Protein AF-A0A928L4T7-F1 (afdb_monomer_lite)

Secondary structure (DSSP, 8-state):
--SGGGTS---------SSS--HHHHTTSHHHHHHHHHHHHT---SS--S-HHHHHHHHHHHHHHHHHHHHHHHHHHHH---HHHHHHHHHHHHHHHHHHHTTGGGT-SPSSPHHHHHHHHHHTHHHHHHHHHHHHHHHHHHHHHT-SSHHHHHHHHHHHHHHHHTS---HHHHHHHHHHHHHHS-----HHHHHHHHHHHHHHHHTT--EEEEPP-SS--HHHHTTSSEEEESSS--TTSPBPPHHHHHHTTTTT---EEEE-TTT---SS--S-HHHHHTS-SS----HHHHHHHHHHHHHHHHHHHHHHHHHHHHHH-TTTS-SSHHHHHHHHHTT-HHHHHHHHHHHHTT-------

pLDDT: mean 83.38, std 15.59, range [27.23, 98.31]

Structure (mmCIF, N/CA/C/O backbone):
data_AF-A0A928L4T7-F1
#
_entry.id   AF-A0A928L4T7-F1
#
loop_
_atom_site.group_PDB
_atom_site.id
_atom_site.type_symbol
_atom_site.label_atom_id
_atom_site.label_alt_id
_atom_site.label_comp_id
_atom_site.label_asym_id
_atom_site.label_entity_id
_atom_site.label_seq_id
_atom_site.pdbx_PDB_ins_code
_atom_site.Cartn_x
_atom_site.Cartn_y
_atom_site.Cartn_z
_atom_site.occupancy
_atom_site.B_iso_or_equiv
_atom_site.auth_seq_id
_atom_site.auth_comp_id
_atom_site.auth_asym_id
_atom_site.auth_atom_id
_atom_site.pdbx_PDB_model_num
ATOM 1 N N . MET A 1 1 ? -7.169 -0.123 -18.714 1.00 32.03 1 MET A N 1
ATOM 2 C CA . MET A 1 1 ? -7.477 -0.965 -19.902 1.00 32.03 1 MET A CA 1
ATOM 3 C C . MET A 1 1 ? -7.538 -0.203 -21.247 1.00 32.03 1 MET A C 1
ATOM 5 O O . MET A 1 1 ? -7.619 -0.866 -22.272 1.00 32.03 1 MET A O 1
ATOM 9 N N . GLY A 1 2 ? -7.480 1.142 -21.308 1.00 27.23 2 GLY A N 1
ATOM 10 C CA . GLY A 1 2 ? -7.702 1.899 -22.563 1.00 27.23 2 GLY A CA 1
ATOM 11 C C . GLY A 1 2 ? -6.501 2.617 -23.206 1.00 27.23 2 GLY A C 1
ATOM 12 O O . GLY A 1 2 ? -6.630 3.058 -24.343 1.00 27.23 2 GLY A O 1
ATOM 13 N N . PHE A 1 3 ? -5.351 2.741 -22.533 1.00 32.56 3 PHE A N 1
ATOM 14 C CA . PHE A 1 3 ? -4.288 3.667 -22.966 1.00 32.56 3 PHE A CA 1
ATOM 15 C C . PHE A 1 3 ? -3.317 3.057 -24.004 1.00 32.56 3 PHE A C 1
ATOM 17 O O . PHE A 1 3 ? -3.080 3.641 -25.057 1.00 32.56 3 PHE A O 1
ATOM 24 N N . PHE A 1 4 ? -2.866 1.811 -23.809 1.00 33.31 4 PHE A N 1
ATOM 25 C CA . PHE A 1 4 ? -1.861 1.166 -24.677 1.00 33.31 4 PHE A CA 1
ATOM 26 C C . PHE A 1 4 ? -2.390 0.549 -25.980 1.00 33.31 4 PHE A C 1
ATOM 28 O O . PHE A 1 4 ? -1.610 0.209 -26.867 1.00 33.31 4 PHE A O 1
ATOM 35 N N . ARG A 1 5 ? -3.714 0.438 -26.155 1.00 32.41 5 ARG A N 1
ATOM 36 C CA . ARG A 1 5 ? -4.301 -0.112 -27.394 1.00 32.41 5 ARG A CA 1
ATOM 37 C C . ARG A 1 5 ? -4.078 0.804 -28.610 1.00 32.41 5 ARG A C 1
ATOM 39 O O . ARG A 1 5 ? -4.229 0.345 -29.737 1.00 32.41 5 ARG A O 1
ATOM 46 N N . LYS A 1 6 ? -3.718 2.076 -28.383 1.00 35.22 6 LYS A N 1
ATOM 47 C CA . LYS A 1 6 ? -3.416 3.069 -29.427 1.00 35.22 6 LYS A CA 1
ATOM 48 C C . LYS A 1 6 ? -1.954 3.084 -29.890 1.00 35.22 6 LYS A C 1
ATOM 50 O O . LYS A 1 6 ? -1.722 3.490 -31.019 1.00 35.22 6 LYS A O 1
ATOM 55 N N . LEU A 1 7 ? -0.995 2.631 -29.077 1.00 35.56 7 LEU A N 1
ATOM 56 C CA . LEU A 1 7 ? 0.440 2.721 -29.408 1.00 35.56 7 LEU A CA 1
ATOM 57 C C . LEU A 1 7 ? 0.936 1.601 -30.333 1.00 35.56 7 LEU A C 1
ATOM 59 O O . LEU A 1 7 ? 1.915 1.787 -31.043 1.00 35.56 7 LEU A O 1
ATOM 63 N N . PHE A 1 8 ? 0.240 0.462 -30.361 1.00 38.81 8 PHE A N 1
ATOM 64 C CA . PHE A 1 8 ? 0.629 -0.720 -31.147 1.00 38.81 8 PHE A CA 1
ATOM 65 C C . PHE A 1 8 ? -0.489 -1.187 -32.098 1.00 38.81 8 PHE A C 1
ATOM 67 O O . PHE A 1 8 ? -0.604 -2.362 -32.449 1.00 38.81 8 PHE A O 1
ATOM 74 N N . GLY A 1 9 ? -1.372 -0.262 -32.487 1.00 28.33 9 GLY A N 1
ATOM 75 C CA . GLY A 1 9 ? -2.511 -0.532 -33.356 1.00 28.33 9 GLY A CA 1
ATOM 76 C C . GLY A 1 9 ? -2.112 -0.689 -34.825 1.00 28.33 9 GLY A C 1
ATOM 77 O O . GLY A 1 9 ? -1.980 0.305 -35.522 1.00 28.33 9 GLY A O 1
ATOM 78 N N . LYS A 1 10 ? -2.061 -1.950 -35.274 1.00 29.14 10 LYS A N 1
ATOM 79 C CA . LYS A 1 10 ? -1.938 -2.448 -36.660 1.00 29.14 10 LYS A CA 1
ATOM 80 C C . LYS A 1 10 ? -0.580 -2.233 -37.335 1.00 29.14 10 LYS A C 1
ATOM 82 O O . LYS A 1 10 ? -0.316 -1.214 -37.958 1.00 29.14 10 LYS A O 1
ATOM 87 N N . SER A 1 11 ? 0.194 -3.317 -37.344 1.00 41.22 11 SER A N 1
ATOM 88 C CA . SER A 1 11 ? 1.076 -3.664 -38.455 1.00 41.22 11 SER A CA 1
ATOM 89 C C . SER A 1 11 ? 0.290 -3.596 -39.766 1.00 41.22 11 SER A C 1
ATOM 91 O O . SER A 1 11 ? -0.571 -4.442 -40.005 1.00 41.22 11 SER A O 1
ATOM 93 N N . ASN A 1 12 ? 0.571 -2.607 -40.599 1.00 30.39 12 ASN A N 1
ATOM 94 C CA . ASN A 1 12 ? 0.272 -2.643 -42.021 1.00 30.39 12 ASN A CA 1
ATOM 95 C C . ASN A 1 12 ? 1.438 -1.954 -42.719 1.00 30.39 12 ASN A C 1
ATOM 97 O O . ASN A 1 12 ? 1.704 -0.799 -42.426 1.00 30.39 12 ASN A O 1
ATOM 101 N N . SER A 1 13 ? 2.113 -2.726 -43.573 1.00 33.31 13 SER A N 1
ATOM 102 C CA . SER A 1 13 ? 2.922 -2.310 -44.725 1.00 33.31 13 SER A CA 1
ATOM 103 C C . SER A 1 13 ? 3.843 -1.091 -44.580 1.00 33.31 13 SER A C 1
ATOM 105 O O . SER A 1 13 ? 3.413 0.032 -44.367 1.00 33.31 13 SER A O 1
ATOM 107 N N . CYS A 1 14 ? 5.121 -1.344 -44.851 1.00 28.89 14 CYS A N 1
ATOM 108 C CA . CYS A 1 14 ? 6.153 -0.399 -45.272 1.00 28.89 14 CYS A CA 1
ATOM 109 C C . CYS A 1 14 ? 5.626 0.818 -46.077 1.00 28.89 14 CYS A C 1
ATOM 111 O O . CYS A 1 14 ? 5.606 0.778 -47.300 1.00 28.89 14 CYS A O 1
ATOM 113 N N . GLU A 1 15 ? 5.221 1.903 -45.414 1.00 32.09 15 GLU A N 1
ATOM 114 C CA . GLU A 1 15 ? 5.064 3.233 -46.031 1.00 32.09 15 GLU A CA 1
ATOM 115 C C . GLU A 1 15 ? 5.748 4.311 -45.173 1.00 32.09 15 GLU A C 1
ATOM 117 O O . GLU A 1 15 ? 5.218 4.806 -44.185 1.00 32.09 15 GLU A O 1
ATOM 122 N N . THR A 1 16 ? 7.009 4.574 -45.517 1.00 33.97 16 THR A N 1
ATOM 123 C CA . THR A 1 16 ? 7.991 5.470 -44.880 1.00 33.97 16 THR A CA 1
ATOM 124 C C . THR A 1 16 ? 7.521 6.923 -44.744 1.00 33.97 16 THR A C 1
ATOM 126 O O . THR A 1 16 ? 6.986 7.467 -45.703 1.00 33.97 16 THR A O 1
ATOM 129 N N . SER A 1 17 ? 7.837 7.611 -43.633 1.00 34.97 17 SER A N 1
ATOM 130 C CA . SER A 1 17 ? 7.842 9.087 -43.622 1.00 34.97 17 SER A CA 1
ATOM 131 C C . SER A 1 17 ? 8.836 9.704 -42.618 1.00 34.97 17 SER A C 1
ATOM 133 O O . SER A 1 17 ? 8.483 10.028 -41.482 1.00 34.97 17 SER A O 1
ATOM 135 N N . PHE A 1 18 ? 10.076 9.901 -43.067 1.00 33.19 18 PHE A N 1
ATOM 136 C CA . PHE A 1 18 ? 10.706 11.226 -43.154 1.00 33.19 18 PHE A CA 1
ATOM 137 C C . PHE A 1 18 ? 11.634 11.178 -44.380 1.00 33.19 18 PHE A C 1
ATOM 139 O O . PHE A 1 18 ? 12.558 10.371 -44.417 1.00 33.19 18 PHE A O 1
ATOM 146 N N . GLU A 1 19 ? 11.300 12.008 -45.374 1.00 43.91 19 GLU A N 1
ATOM 147 C CA . GLU A 1 19 ? 11.672 11.922 -46.799 1.00 43.91 19 GLU A CA 1
ATOM 148 C C . GLU A 1 19 ? 11.057 10.701 -47.509 1.00 43.91 19 GLU A C 1
ATOM 150 O O . GLU A 1 19 ? 11.208 9.566 -47.068 1.00 43.91 19 GLU A O 1
ATOM 155 N N . ASP A 1 20 ? 10.344 10.943 -48.615 1.00 48.88 20 ASP A N 1
ATOM 156 C CA . ASP A 1 20 ? 9.641 9.967 -49.474 1.00 48.88 20 ASP A CA 1
ATOM 157 C C . ASP A 1 20 ? 10.589 8.982 -50.204 1.00 48.88 20 ASP A C 1
ATOM 159 O O . ASP A 1 20 ? 10.332 8.544 -51.324 1.00 48.88 20 ASP A O 1
ATOM 163 N N . VAL A 1 21 ? 11.732 8.671 -49.595 1.00 52.53 21 VAL A N 1
ATOM 164 C CA . VAL A 1 21 ? 12.856 7.943 -50.173 1.00 52.53 21 VAL A CA 1
ATOM 165 C C . VAL A 1 21 ? 12.941 6.580 -49.477 1.00 52.53 21 VAL A C 1
ATOM 167 O O . VAL A 1 21 ? 13.293 6.529 -48.293 1.00 52.53 21 VAL A O 1
ATOM 170 N N . PRO A 1 22 ? 12.628 5.468 -50.173 1.00 63.03 22 PRO A N 1
ATOM 171 C CA . PRO A 1 22 ? 12.695 4.117 -49.619 1.00 63.03 22 PRO A CA 1
ATOM 172 C C . PRO A 1 22 ? 14.050 3.832 -48.962 1.00 63.03 22 PRO A C 1
ATOM 174 O O . PRO A 1 22 ? 15.082 4.294 -49.447 1.00 63.03 22 PRO A O 1
ATOM 177 N N . PHE A 1 23 ? 14.082 3.027 -47.895 1.00 67.12 23 PHE A N 1
ATOM 178 C CA . PHE A 1 23 ? 15.323 2.663 -47.187 1.00 67.12 23 PHE A CA 1
ATOM 179 C C . PHE A 1 23 ? 16.450 2.208 -48.139 1.00 67.12 23 PHE A C 1
ATOM 181 O O . PHE A 1 23 ? 17.607 2.600 -47.985 1.00 67.12 23 PHE A O 1
ATOM 188 N N . GLU A 1 24 ? 16.095 1.461 -49.188 1.00 66.94 24 GLU A N 1
ATOM 189 C CA . GLU A 1 24 ? 16.996 1.005 -50.256 1.00 66.94 24 GLU A CA 1
ATOM 190 C C . GLU A 1 24 ? 17.670 2.148 -51.034 1.00 66.94 24 GLU A C 1
ATOM 192 O O . GLU A 1 24 ? 18.808 2.020 -51.490 1.00 66.94 24 GLU A O 1
ATOM 197 N N . GLU A 1 25 ? 17.001 3.290 -51.175 1.00 66.25 25 GLU A N 1
ATOM 198 C CA . GLU A 1 25 ? 17.580 4.498 -51.753 1.00 66.25 25 GLU A CA 1
ATOM 199 C C . GLU A 1 25 ? 18.456 5.259 -50.757 1.00 66.25 25 GLU A C 1
ATOM 201 O O . GLU A 1 25 ? 19.482 5.819 -51.150 1.00 66.25 25 GLU A O 1
ATOM 206 N N . GLN A 1 26 ? 18.121 5.219 -49.467 1.00 65.62 26 GLN A N 1
ATOM 207 C CA . GLN A 1 26 ? 18.889 5.892 -48.417 1.00 65.62 26 GLN A CA 1
ATOM 208 C C . GLN A 1 26 ? 20.259 5.238 -48.162 1.00 65.62 26 GLN A C 1
ATOM 210 O O . GLN A 1 26 ? 21.230 5.931 -47.837 1.00 65.62 26 GLN A O 1
ATOM 215 N N . ILE A 1 27 ? 20.377 3.922 -48.369 1.00 73.06 27 ILE A N 1
ATOM 216 C CA . ILE A 1 27 ? 21.639 3.169 -48.237 1.00 73.06 27 ILE A CA 1
ATOM 217 C C . ILE A 1 27 ? 22.555 3.260 -49.469 1.00 73.06 27 ILE A C 1
ATOM 219 O O . ILE A 1 27 ? 23.653 2.703 -49.452 1.00 73.06 27 ILE A O 1
ATOM 223 N N . LYS A 1 28 ? 22.161 3.981 -50.534 1.00 72.50 28 LYS A N 1
ATOM 224 C CA . LYS A 1 28 ? 23.046 4.272 -51.684 1.00 72.50 28 LYS A CA 1
ATOM 225 C C . LYS A 1 28 ? 24.245 5.143 -51.277 1.00 72.50 28 LYS A C 1
ATOM 227 O O . LYS A 1 28 ? 25.278 5.134 -51.947 1.00 72.50 28 LYS A O 1
ATOM 232 N N . ASN A 1 29 ? 24.137 5.877 -50.167 1.00 83.75 29 ASN A N 1
ATOM 233 C CA . ASN A 1 29 ? 25.261 6.582 -49.565 1.00 83.75 29 ASN A CA 1
ATOM 234 C C . ASN A 1 29 ? 26.229 5.578 -48.905 1.00 83.75 29 ASN A C 1
ATOM 236 O O . ASN A 1 29 ? 25.878 4.892 -47.946 1.00 83.75 29 ASN A O 1
ATOM 240 N N . LYS A 1 30 ? 27.474 5.533 -49.399 1.00 83.88 30 LYS A N 1
ATOM 241 C CA . LYS A 1 30 ? 28.515 4.592 -48.951 1.00 83.88 30 LYS A CA 1
ATOM 242 C C . LYS A 1 30 ? 28.828 4.692 -47.454 1.00 83.88 30 LYS A C 1
ATOM 244 O O . LYS A 1 30 ? 29.086 3.671 -46.825 1.00 83.88 30 LYS A O 1
ATOM 249 N N . GLU A 1 31 ? 28.819 5.894 -46.889 1.00 86.75 31 GLU A N 1
ATOM 250 C CA . GLU A 1 31 ? 29.090 6.108 -45.466 1.00 86.75 31 GLU A CA 1
ATOM 251 C C . GLU A 1 31 ? 27.942 5.570 -44.604 1.00 86.75 31 GLU A C 1
ATOM 253 O O . GLU A 1 31 ? 28.182 4.791 -43.681 1.00 86.75 31 GLU A O 1
ATOM 258 N N . ARG A 1 32 ? 26.691 5.883 -44.973 1.00 87.31 32 ARG A N 1
ATOM 259 C CA . ARG A 1 32 ? 25.496 5.336 -44.307 1.00 87.31 32 ARG A CA 1
ATOM 260 C C . ARG A 1 32 ? 25.456 3.812 -44.378 1.00 87.31 32 ARG A C 1
ATOM 262 O O . ARG A 1 32 ? 25.215 3.166 -43.365 1.00 87.31 32 ARG A O 1
ATOM 269 N N . PHE A 1 33 ? 25.757 3.235 -45.542 1.00 89.56 33 PHE A N 1
ATOM 270 C CA . PHE A 1 33 ? 25.821 1.785 -45.722 1.00 89.56 33 PHE A CA 1
ATOM 271 C C . PHE A 1 33 ? 26.773 1.127 -44.718 1.00 89.56 33 PHE A C 1
ATOM 273 O O . PHE A 1 33 ? 26.409 0.165 -44.046 1.00 89.56 33 PHE A O 1
ATOM 280 N N . ILE A 1 34 ? 27.996 1.656 -44.607 1.00 90.88 34 ILE A N 1
ATOM 281 C CA . ILE A 1 34 ? 29.031 1.115 -43.719 1.00 90.88 34 ILE A CA 1
ATOM 282 C C . ILE A 1 34 ? 28.595 1.220 -42.255 1.00 90.88 34 ILE A C 1
ATOM 284 O O . ILE A 1 34 ? 28.786 0.276 -41.492 1.00 90.88 34 ILE A O 1
ATOM 288 N N . GLN A 1 35 ? 27.975 2.333 -41.862 1.00 91.25 35 GLN A N 1
ATOM 289 C CA . GLN A 1 35 ? 27.493 2.514 -40.494 1.00 91.25 35 GLN A CA 1
ATOM 290 C C . GLN A 1 35 ? 26.361 1.533 -40.154 1.00 91.25 35 GLN A C 1
ATOM 292 O O . GLN A 1 35 ? 26.443 0.835 -39.142 1.00 91.25 35 GLN A O 1
ATOM 297 N N . VAL A 1 36 ? 25.362 1.391 -41.030 1.00 90.50 36 VAL A N 1
ATOM 298 C CA . VAL A 1 36 ? 24.257 0.439 -40.832 1.00 90.50 36 VAL A CA 1
ATOM 299 C C . VAL A 1 36 ? 24.771 -1.004 -40.807 1.00 90.50 36 VAL A C 1
ATOM 301 O O . VAL A 1 36 ? 24.369 -1.766 -39.930 1.00 90.50 36 VAL A O 1
ATOM 304 N N . GLN A 1 37 ? 25.714 -1.387 -41.682 1.00 93.19 37 GLN A N 1
ATOM 305 C CA . GLN A 1 37 ? 26.307 -2.734 -41.644 1.00 93.19 37 GLN A CA 1
ATOM 306 C C . GLN A 1 37 ? 26.996 -3.004 -40.299 1.00 93.19 37 GLN A C 1
ATOM 308 O O . GLN A 1 37 ? 26.871 -4.099 -39.754 1.00 93.19 37 GLN A O 1
ATOM 313 N N . ASN A 1 38 ? 27.727 -2.019 -39.770 1.00 93.56 38 ASN A N 1
ATOM 314 C CA . ASN A 1 38 ? 28.506 -2.184 -38.551 1.00 93.56 38 ASN A CA 1
ATOM 315 C C . ASN A 1 38 ? 27.576 -2.350 -37.348 1.00 93.56 38 ASN A C 1
ATOM 317 O O . ASN A 1 38 ? 27.854 -3.170 -36.477 1.00 93.56 38 ASN A O 1
ATOM 321 N N . ILE A 1 39 ? 26.434 -1.657 -37.347 1.00 91.44 39 ILE A N 1
ATOM 322 C CA . ILE A 1 39 ? 25.385 -1.822 -36.336 1.00 91.44 39 ILE A CA 1
ATOM 323 C C . ILE A 1 39 ? 24.730 -3.207 -36.453 1.00 91.44 39 ILE A C 1
ATOM 325 O O . ILE A 1 39 ? 24.713 -3.963 -35.484 1.00 91.44 39 ILE A O 1
ATOM 329 N N . VAL A 1 40 ? 24.235 -3.562 -37.642 1.00 91.12 40 VAL A N 1
ATOM 330 C CA . VAL A 1 40 ? 23.445 -4.783 -37.900 1.00 91.12 40 VAL A CA 1
ATOM 331 C C . VAL A 1 40 ? 24.261 -6.057 -37.693 1.00 91.12 40 VAL A C 1
ATOM 333 O O . VAL A 1 40 ? 23.794 -7.002 -37.063 1.00 91.12 40 VAL A O 1
ATOM 336 N N . PHE A 1 41 ? 25.491 -6.088 -38.205 1.00 91.75 41 PHE A N 1
ATOM 337 C CA . PHE A 1 41 ? 26.363 -7.263 -38.151 1.00 91.75 41 PHE A CA 1
ATOM 338 C C . PHE A 1 41 ? 27.375 -7.214 -36.999 1.00 91.75 41 PHE A C 1
ATOM 340 O O . PHE A 1 41 ? 28.186 -8.131 -36.876 1.00 91.75 41 PHE A O 1
ATOM 347 N N . ARG A 1 42 ? 27.333 -6.171 -36.154 1.00 90.00 42 ARG A N 1
ATOM 348 C CA . ARG A 1 42 ? 28.283 -5.942 -35.049 1.00 90.00 42 ARG A CA 1
ATOM 349 C C . ARG A 1 42 ? 29.740 -5.975 -35.531 1.00 90.00 42 ARG A C 1
ATOM 351 O O . ARG A 1 42 ? 30.589 -6.662 -34.966 1.00 90.00 42 ARG A O 1
ATOM 358 N N . LEU A 1 43 ? 30.003 -5.243 -36.611 1.00 91.88 43 LEU A N 1
ATOM 359 C CA . LEU A 1 43 ? 31.311 -5.132 -37.262 1.00 91.88 43 LEU A CA 1
ATOM 360 C C . LEU A 1 43 ? 31.974 -3.786 -36.946 1.00 91.88 43 LEU A C 1
ATOM 362 O O . LEU A 1 43 ? 31.335 -2.862 -36.447 1.00 91.88 43 LEU A O 1
ATOM 366 N N . ASN A 1 44 ? 33.258 -3.665 -37.280 1.00 92.50 44 ASN A N 1
ATOM 367 C CA . ASN A 1 44 ? 34.009 -2.409 -37.215 1.00 92.50 44 ASN A CA 1
ATOM 368 C C . ASN A 1 44 ? 34.784 -2.183 -38.521 1.00 92.50 44 ASN A C 1
ATOM 370 O O . ASN A 1 44 ? 36.000 -1.999 -38.534 1.00 92.50 44 ASN A O 1
ATOM 374 N N . GLU A 1 45 ? 34.075 -2.293 -39.641 1.00 94.19 45 GLU A N 1
ATOM 375 C CA . GLU A 1 45 ? 34.669 -2.205 -40.970 1.00 94.19 45 GLU A CA 1
ATOM 376 C C . GLU A 1 45 ? 34.603 -0.773 -41.500 1.00 94.19 45 GLU A C 1
ATOM 378 O O . GLU A 1 45 ? 33.610 -0.070 -41.327 1.00 94.19 45 GLU A O 1
ATOM 383 N N . THR A 1 46 ? 35.647 -0.350 -42.211 1.00 92.31 46 THR A N 1
ATOM 384 C CA . THR A 1 46 ? 35.708 0.957 -42.896 1.00 92.31 46 THR A CA 1
ATOM 385 C C . THR A 1 46 ? 35.254 0.879 -44.356 1.00 92.31 46 THR A C 1
ATOM 387 O O . THR A 1 46 ? 35.287 1.869 -45.088 1.00 92.31 46 THR A O 1
ATOM 390 N N . ARG A 1 47 ? 34.836 -0.308 -44.807 1.00 91.25 47 ARG A N 1
ATOM 391 C CA . ARG A 1 47 ? 34.379 -0.596 -46.171 1.00 91.25 47 ARG A CA 1
ATOM 392 C C . ARG A 1 47 ? 33.163 -1.513 -46.146 1.00 91.25 47 ARG A C 1
ATOM 394 O O . ARG A 1 47 ? 32.978 -2.261 -45.195 1.00 91.25 47 ARG A O 1
ATOM 401 N N . ALA A 1 48 ? 32.366 -1.493 -47.210 1.00 90.81 48 ALA A N 1
ATOM 402 C CA . ALA A 1 48 ? 31.278 -2.449 -47.384 1.00 90.81 48 ALA A CA 1
ATOM 403 C C . ALA A 1 48 ? 31.843 -3.874 -47.523 1.00 90.81 48 ALA A C 1
ATOM 405 O O . ALA A 1 48 ? 32.680 -4.123 -48.394 1.00 90.81 48 ALA A O 1
ATOM 406 N N . VAL A 1 49 ? 31.391 -4.789 -46.664 1.00 93.75 49 VAL A N 1
ATOM 407 C CA . VAL A 1 49 ? 31.769 -6.217 -46.683 1.00 93.75 49 VAL A CA 1
ATOM 408 C C . VAL A 1 49 ? 30.572 -7.147 -46.915 1.00 93.75 49 VAL A C 1
ATOM 410 O O . VAL A 1 49 ? 30.737 -8.358 -47.041 1.00 93.75 49 VAL A O 1
ATOM 413 N N . VAL A 1 50 ? 29.368 -6.581 -47.014 1.00 91.00 50 VAL A N 1
ATOM 414 C CA . VAL A 1 50 ? 28.119 -7.272 -47.360 1.00 91.00 50 VAL A CA 1
ATOM 415 C C . VAL A 1 50 ? 27.469 -6.625 -48.584 1.00 91.00 50 VAL A C 1
ATOM 417 O O . VAL A 1 50 ? 27.767 -5.481 -48.921 1.00 91.00 50 VAL A O 1
ATOM 420 N N . THR A 1 51 ? 26.583 -7.358 -49.260 1.00 89.75 51 THR A N 1
ATOM 421 C CA . THR A 1 51 ? 25.769 -6.817 -50.360 1.00 89.75 51 THR A CA 1
ATOM 422 C C . THR A 1 51 ? 24.589 -6.012 -49.817 1.00 89.75 51 THR A C 1
ATOM 424 O O . THR A 1 51 ? 24.137 -6.257 -48.696 1.00 89.75 51 THR A O 1
ATOM 427 N N . SER A 1 52 ? 24.050 -5.085 -50.616 1.00 84.94 52 SER A N 1
ATOM 428 C CA . SER A 1 52 ? 22.854 -4.314 -50.241 1.00 84.94 52 SER A CA 1
ATOM 429 C C . SER A 1 52 ? 21.650 -5.203 -49.959 1.00 84.94 52 SER A C 1
ATOM 431 O O . SER A 1 52 ? 20.997 -5.021 -48.942 1.00 84.94 52 SER A O 1
ATOM 433 N N . GLU A 1 53 ? 21.417 -6.225 -50.784 1.00 85.38 53 GLU A N 1
ATOM 434 C CA . GLU A 1 53 ? 20.344 -7.205 -50.577 1.00 85.38 53 GLU A CA 1
ATOM 435 C C . GLU A 1 53 ? 20.462 -7.910 -49.215 1.00 85.38 53 GLU A C 1
ATOM 437 O O . GLU A 1 53 ? 19.486 -8.026 -48.470 1.00 85.38 53 GLU A O 1
ATOM 442 N N . LYS A 1 54 ? 21.683 -8.324 -48.848 1.00 88.06 54 LYS A N 1
ATOM 443 C CA . LYS A 1 54 ? 21.948 -8.988 -47.569 1.00 88.06 54 LYS A CA 1
ATOM 444 C C . LYS A 1 54 ? 21.799 -8.032 -46.388 1.00 88.06 54 LYS A C 1
ATOM 446 O O . LYS A 1 54 ? 21.301 -8.447 -45.345 1.00 88.06 54 LYS A O 1
ATOM 451 N N . LEU A 1 55 ? 22.218 -6.775 -46.544 1.00 87.44 55 LEU A N 1
ATOM 452 C CA . LEU A 1 55 ? 22.045 -5.746 -45.521 1.00 87.44 55 LEU A CA 1
ATOM 453 C C . LEU A 1 55 ? 20.560 -5.436 -45.295 1.00 87.44 55 LEU A C 1
ATOM 455 O O . LEU A 1 55 ? 20.118 -5.491 -44.153 1.00 87.44 55 LEU A O 1
ATOM 459 N N . CYS A 1 56 ? 19.785 -5.197 -46.358 1.00 82.75 56 CYS A N 1
ATOM 460 C CA . CYS A 1 56 ? 18.342 -4.949 -46.270 1.00 82.75 56 CYS A CA 1
ATOM 461 C C . CYS A 1 56 ? 17.603 -6.111 -45.604 1.00 82.75 56 CYS A C 1
ATOM 463 O O . CYS A 1 56 ? 16.847 -5.900 -44.658 1.00 82.75 56 CYS A O 1
ATOM 465 N N . SER A 1 57 ? 17.882 -7.343 -46.038 1.00 82.50 57 SER A N 1
ATOM 466 C CA . SER A 1 57 ? 17.255 -8.540 -45.465 1.00 82.50 57 SER A CA 1
ATOM 467 C C . SER A 1 57 ? 17.582 -8.699 -43.977 1.00 82.50 57 SER A C 1
ATOM 469 O O . SER A 1 57 ? 16.712 -9.029 -43.175 1.00 82.50 57 SER A O 1
ATOM 471 N N . ALA A 1 58 ? 18.834 -8.441 -43.581 1.00 88.12 58 ALA A N 1
ATOM 472 C CA . ALA A 1 58 ? 19.250 -8.523 -42.183 1.00 88.12 58 ALA A CA 1
ATOM 473 C C . ALA A 1 58 ? 18.603 -7.432 -41.318 1.00 88.12 58 ALA A C 1
ATOM 475 O O . ALA A 1 58 ? 18.158 -7.723 -40.210 1.00 88.12 58 ALA A O 1
ATOM 476 N N . VAL A 1 59 ? 18.513 -6.200 -41.829 1.00 86.44 59 VAL A N 1
ATOM 477 C CA . VAL A 1 59 ? 17.813 -5.092 -41.164 1.00 86.44 59 VAL A CA 1
ATOM 478 C C . VAL A 1 59 ? 16.352 -5.463 -40.921 1.00 86.44 59 VAL A C 1
ATOM 480 O O . VAL A 1 59 ? 15.891 -5.383 -39.785 1.00 86.44 59 VAL A O 1
ATOM 483 N N . GLN A 1 60 ? 15.648 -5.940 -41.951 1.00 83.12 60 GLN A N 1
ATOM 484 C CA . GLN A 1 60 ? 14.244 -6.332 -41.838 1.00 83.12 60 GLN A CA 1
ATOM 485 C C . GLN A 1 60 ? 14.039 -7.440 -40.794 1.00 83.12 60 GLN A C 1
ATOM 487 O O . GLN A 1 60 ? 13.190 -7.301 -39.916 1.00 83.12 60 GLN A O 1
ATOM 492 N N . LEU A 1 61 ? 14.855 -8.498 -40.831 1.00 83.75 61 LEU A N 1
ATOM 493 C CA . LEU A 1 61 ? 14.765 -9.603 -39.872 1.00 83.75 61 LEU A CA 1
ATOM 494 C C . LEU A 1 61 ? 15.004 -9.155 -38.425 1.00 83.75 61 LEU A C 1
ATOM 496 O O . LEU A 1 61 ? 14.293 -9.596 -37.523 1.00 83.75 61 LEU A O 1
ATOM 500 N N . ILE A 1 62 ? 15.991 -8.282 -38.192 1.00 86.88 62 ILE A N 1
ATOM 501 C CA . ILE A 1 62 ? 16.249 -7.735 -36.854 1.00 86.88 62 ILE A CA 1
ATOM 502 C C . ILE A 1 62 ? 15.047 -6.919 -36.385 1.00 86.88 62 ILE A C 1
ATOM 504 O O . ILE A 1 62 ? 14.601 -7.107 -35.257 1.00 86.88 62 ILE A O 1
ATOM 508 N N . ILE A 1 63 ? 14.500 -6.045 -37.230 1.00 84.00 63 ILE A N 1
ATOM 509 C CA . ILE A 1 63 ? 13.349 -5.214 -36.860 1.00 84.00 63 ILE A CA 1
ATOM 510 C C . ILE A 1 63 ? 12.152 -6.089 -36.507 1.00 84.00 63 ILE A C 1
ATOM 512 O O . ILE A 1 63 ? 11.586 -5.922 -35.433 1.00 84.00 63 ILE A O 1
ATOM 516 N N . GLU A 1 64 ? 11.796 -7.049 -37.360 1.00 82.75 64 GLU A N 1
ATOM 517 C CA . GLU A 1 64 ? 10.648 -7.931 -37.132 1.00 82.75 64 GLU A CA 1
ATOM 518 C C . GLU A 1 64 ? 10.785 -8.724 -35.824 1.00 82.75 64 GLU A C 1
ATOM 520 O O . GLU A 1 64 ? 9.849 -8.775 -35.017 1.00 82.75 64 GLU A O 1
ATOM 525 N N . ASP A 1 65 ? 11.964 -9.298 -35.569 1.00 85.06 65 ASP A N 1
ATOM 526 C CA . ASP A 1 65 ? 12.224 -10.044 -34.341 1.00 85.06 65 ASP A CA 1
ATOM 527 C C . ASP A 1 65 ? 12.156 -9.143 -33.099 1.00 85.06 65 ASP A C 1
ATOM 529 O O . ASP A 1 65 ? 11.481 -9.471 -32.118 1.00 85.06 65 ASP A O 1
ATOM 533 N N . ARG A 1 66 ? 12.787 -7.966 -33.149 1.00 85.81 66 ARG A N 1
ATOM 534 C CA . ARG A 1 66 ? 12.800 -7.013 -32.032 1.00 85.81 66 ARG A CA 1
ATOM 535 C C . ARG A 1 66 ? 11.425 -6.413 -31.771 1.00 85.81 66 ARG A C 1
ATOM 537 O O . ARG A 1 66 ? 11.023 -6.336 -30.614 1.00 85.81 66 ARG A O 1
ATOM 544 N N . SER A 1 67 ? 10.656 -6.079 -32.805 1.00 83.25 67 SER A N 1
ATOM 545 C CA . SER A 1 67 ? 9.272 -5.609 -32.672 1.00 83.25 67 SER A CA 1
ATOM 546 C C . SER A 1 67 ? 8.373 -6.652 -32.009 1.00 83.25 67 SER A C 1
ATOM 548 O O . SER A 1 67 ? 7.540 -6.311 -31.161 1.00 83.25 67 SER A O 1
ATOM 550 N N . ARG A 1 68 ? 8.558 -7.938 -32.334 1.00 85.75 68 ARG A N 1
ATOM 551 C CA . ARG A 1 68 ? 7.845 -9.034 -31.666 1.00 85.75 68 ARG A CA 1
ATOM 552 C C . ARG A 1 68 ? 8.193 -9.106 -30.179 1.00 85.75 68 ARG A C 1
ATOM 554 O O . ARG A 1 68 ? 7.288 -9.235 -29.356 1.00 85.75 68 ARG A O 1
ATOM 561 N N . ILE A 1 69 ? 9.474 -8.991 -29.832 1.00 88.38 69 ILE A N 1
ATOM 562 C CA . ILE A 1 69 ? 9.920 -9.024 -28.434 1.00 88.38 69 ILE A CA 1
ATOM 563 C C . ILE A 1 69 ? 9.407 -7.799 -27.660 1.00 88.38 69 ILE A C 1
ATOM 565 O O . ILE A 1 69 ? 8.861 -7.963 -26.571 1.00 88.38 69 ILE A O 1
ATOM 569 N N . ILE A 1 70 ? 9.488 -6.595 -28.239 1.00 87.12 70 ILE A N 1
ATOM 570 C CA . ILE A 1 70 ? 8.921 -5.361 -27.664 1.00 87.12 70 ILE A CA 1
ATOM 571 C C . ILE A 1 70 ? 7.438 -5.556 -27.340 1.00 87.12 70 ILE A C 1
ATOM 573 O O . ILE A 1 70 ? 6.988 -5.237 -26.240 1.00 87.12 70 ILE A O 1
ATOM 577 N N . THR A 1 71 ? 6.679 -6.123 -28.280 1.00 85.31 71 THR A N 1
ATOM 578 C CA . THR A 1 71 ? 5.243 -6.371 -28.101 1.00 85.31 71 THR A CA 1
ATOM 579 C C . THR A 1 71 ? 4.979 -7.304 -26.916 1.00 85.31 71 THR A C 1
ATOM 581 O O . THR A 1 71 ? 4.070 -7.052 -26.120 1.00 85.31 71 THR A O 1
ATOM 584 N N . ASP A 1 72 ? 5.779 -8.362 -26.756 1.00 90.69 72 ASP A N 1
ATOM 585 C CA . ASP A 1 72 ? 5.655 -9.271 -25.614 1.00 90.69 72 ASP A CA 1
ATOM 586 C C . ASP A 1 72 ? 6.047 -8.605 -24.286 1.00 90.69 72 ASP A C 1
ATOM 588 O O . ASP A 1 72 ? 5.319 -8.751 -23.299 1.00 90.69 72 ASP A O 1
ATOM 592 N N . CYS A 1 73 ? 7.123 -7.806 -24.266 1.00 92.12 73 CYS A N 1
ATOM 593 C CA . CYS A 1 73 ? 7.499 -7.001 -23.101 1.00 92.12 73 CYS A CA 1
ATOM 594 C C . CYS A 1 73 ? 6.342 -6.118 -22.649 1.00 92.12 73 CYS A C 1
ATOM 596 O O . CYS A 1 73 ? 5.916 -6.201 -21.498 1.00 92.12 73 CYS A O 1
ATOM 598 N N . VAL A 1 74 ? 5.794 -5.314 -23.563 1.00 87.62 74 VAL A N 1
ATOM 599 C CA . VAL A 1 74 ? 4.694 -4.389 -23.270 1.00 87.62 74 VAL A CA 1
ATOM 600 C C . VAL A 1 74 ? 3.480 -5.145 -22.737 1.00 87.62 74 VAL A C 1
ATOM 602 O O . VAL A 1 74 ? 2.858 -4.712 -21.765 1.00 87.62 74 VAL A O 1
ATOM 605 N N . ARG A 1 75 ? 3.144 -6.296 -23.328 1.00 90.44 75 ARG A N 1
ATOM 606 C CA . ARG A 1 75 ? 2.046 -7.145 -22.853 1.00 90.44 75 ARG A CA 1
ATOM 607 C C . ARG A 1 75 ? 2.267 -7.597 -21.411 1.00 90.44 75 ARG A C 1
ATOM 609 O O . ARG A 1 75 ? 1.341 -7.516 -20.603 1.00 90.44 75 ARG A O 1
ATOM 616 N N . LEU A 1 76 ? 3.463 -8.079 -21.082 1.00 93.94 76 LEU A N 1
ATOM 617 C CA . LEU A 1 76 ? 3.776 -8.604 -19.753 1.00 93.94 76 LEU A CA 1
ATOM 618 C C . LEU A 1 76 ? 3.871 -7.500 -18.701 1.00 93.94 76 LEU A C 1
ATOM 620 O O . LEU A 1 76 ? 3.247 -7.642 -17.653 1.00 93.94 76 LEU A O 1
ATOM 624 N N . ILE A 1 77 ? 4.524 -6.376 -19.001 1.00 93.50 77 ILE A N 1
ATOM 625 C CA . ILE A 1 77 ? 4.564 -5.181 -18.137 1.00 93.50 77 ILE A CA 1
ATOM 626 C C . ILE A 1 77 ? 3.136 -4.777 -17.728 1.00 93.50 77 ILE A C 1
ATOM 628 O O . ILE A 1 77 ? 2.842 -4.550 -16.551 1.00 93.50 77 ILE A O 1
ATOM 632 N N . ASN A 1 78 ? 2.199 -4.810 -18.679 1.00 87.50 78 ASN A N 1
ATOM 633 C CA . ASN A 1 78 ? 0.806 -4.411 -18.470 1.00 87.50 78 ASN A CA 1
ATOM 634 C C . ASN A 1 78 ? -0.123 -5.490 -17.888 1.00 87.50 78 ASN A C 1
ATOM 636 O O . ASN A 1 78 ? -1.259 -5.167 -17.546 1.00 87.50 78 ASN A O 1
ATOM 640 N N . SER A 1 79 ? 0.310 -6.751 -17.758 1.00 88.88 79 SER A N 1
ATOM 641 C CA . SER A 1 79 ? -0.562 -7.834 -17.254 1.00 88.88 79 SER A CA 1
ATOM 642 C C . SER A 1 79 ? -0.009 -8.643 -16.080 1.00 88.88 79 SER A C 1
ATOM 644 O O . SER A 1 79 ? -0.791 -9.165 -15.291 1.00 88.88 79 SER A O 1
ATOM 646 N N . THR A 1 80 ? 1.310 -8.712 -15.907 1.00 96.25 80 THR A N 1
ATOM 647 C CA . THR A 1 80 ? 1.929 -9.500 -14.837 1.00 96.25 80 THR A CA 1
ATOM 648 C C . THR A 1 80 ? 1.576 -8.981 -13.443 1.00 96.25 80 THR A C 1
ATOM 650 O O . THR A 1 80 ? 1.393 -7.786 -13.223 1.00 96.25 80 THR A O 1
ATOM 653 N N . LYS A 1 81 ? 1.517 -9.916 -12.501 1.00 96.19 81 LYS A N 1
ATOM 654 C CA . LYS A 1 81 ? 1.420 -9.689 -11.054 1.00 96.19 81 LYS A CA 1
ATOM 655 C C . LYS A 1 81 ? 2.685 -10.142 -10.316 1.00 96.19 81 LYS A C 1
ATOM 657 O O . LYS A 1 81 ? 2.732 -10.117 -9.098 1.00 96.19 81 LYS A O 1
ATOM 662 N N . ASN A 1 82 ? 3.699 -10.584 -11.060 1.00 96.50 82 ASN A N 1
ATOM 663 C CA . ASN A 1 82 ? 5.008 -10.949 -10.538 1.00 96.50 82 ASN A CA 1
ATOM 664 C C . ASN A 1 82 ? 5.984 -9.777 -10.792 1.00 96.50 82 ASN A C 1
ATOM 666 O O . ASN A 1 82 ? 6.202 -9.446 -11.968 1.00 96.50 82 ASN A O 1
ATOM 670 N N . PRO A 1 83 ? 6.551 -9.159 -9.735 1.00 95.44 83 PRO A N 1
ATOM 671 C CA . PRO A 1 83 ? 7.494 -8.049 -9.862 1.00 95.44 83 PRO A CA 1
ATOM 672 C C . PRO A 1 83 ? 8.772 -8.391 -10.636 1.00 95.44 83 PRO A C 1
ATOM 674 O O . PRO A 1 83 ? 9.191 -7.609 -11.484 1.00 95.44 83 PRO A O 1
ATOM 677 N N . GLU A 1 84 ? 9.353 -9.573 -10.429 1.00 95.81 84 GLU A N 1
ATOM 678 C CA . GLU A 1 84 ? 10.560 -10.016 -11.139 1.00 95.81 84 GLU A CA 1
ATOM 679 C C . GLU A 1 84 ? 10.328 -10.018 -12.656 1.00 95.81 84 GLU A C 1
ATOM 681 O O . GLU A 1 84 ? 11.096 -9.432 -13.420 1.00 95.81 84 GLU A O 1
ATOM 686 N N . VAL A 1 85 ? 9.211 -10.609 -13.094 1.00 97.12 85 VAL A N 1
ATOM 687 C CA . VAL A 1 85 ? 8.823 -10.637 -14.512 1.00 97.12 85 VAL A CA 1
ATOM 688 C C . VAL A 1 85 ? 8.619 -9.222 -15.049 1.00 97.12 85 VAL A C 1
ATOM 690 O O . VAL A 1 85 ? 8.999 -8.945 -16.184 1.00 97.12 85 VAL A O 1
ATOM 693 N N . PHE A 1 86 ? 8.024 -8.324 -14.261 1.00 97.31 86 PHE A N 1
ATOM 694 C CA . PHE A 1 86 ? 7.839 -6.932 -14.663 1.00 97.31 86 PHE A CA 1
ATOM 695 C C . PHE A 1 86 ? 9.180 -6.243 -14.930 1.00 97.31 86 PHE A C 1
ATOM 697 O O . PHE A 1 86 ? 9.387 -5.741 -16.035 1.00 97.31 86 PHE A O 1
ATOM 704 N N . PHE A 1 87 ? 10.098 -6.262 -13.958 1.00 94.62 87 PHE A N 1
ATOM 705 C CA . PHE A 1 87 ? 11.372 -5.549 -14.065 1.00 94.62 87 PHE A CA 1
ATOM 706 C C . PHE A 1 87 ? 12.282 -6.150 -15.135 1.00 94.62 87 PHE A C 1
ATOM 708 O O . PHE A 1 87 ? 12.836 -5.402 -15.936 1.00 94.62 87 PHE A O 1
ATOM 715 N N . GLN A 1 88 ? 12.340 -7.481 -15.255 1.00 95.88 88 GLN A N 1
ATOM 716 C CA . GLN A 1 88 ? 13.084 -8.139 -16.336 1.00 95.88 88 GLN A CA 1
ATOM 717 C C . GLN A 1 88 ? 12.573 -7.736 -17.725 1.00 95.88 88 GLN A C 1
ATOM 719 O O . GLN A 1 88 ? 13.352 -7.575 -18.662 1.00 95.88 88 GLN A O 1
ATOM 724 N N . ARG A 1 89 ? 11.251 -7.598 -17.900 1.00 95.56 89 ARG A N 1
ATOM 725 C CA . ARG A 1 89 ? 10.676 -7.174 -19.188 1.00 95.56 89 ARG A CA 1
ATOM 726 C C . ARG A 1 89 ? 10.885 -5.693 -19.454 1.00 95.56 89 ARG A C 1
ATOM 728 O O . ARG A 1 89 ? 11.041 -5.326 -20.616 1.00 95.56 89 ARG A O 1
ATOM 735 N N . PHE A 1 90 ? 10.912 -4.871 -18.412 1.00 93.81 90 PHE A N 1
ATOM 736 C CA . PHE A 1 90 ? 11.226 -3.454 -18.528 1.00 93.81 90 PHE A CA 1
ATOM 737 C C . PHE A 1 90 ? 12.686 -3.239 -18.956 1.00 93.81 90 PHE A C 1
ATOM 739 O O . PHE A 1 90 ? 12.935 -2.535 -19.930 1.00 93.81 90 PHE A O 1
ATOM 746 N N . GLU A 1 91 ? 13.631 -3.936 -18.320 1.00 93.81 91 GLU A N 1
ATOM 747 C CA . GLU A 1 91 ? 15.050 -3.910 -18.695 1.00 93.81 91 GLU A CA 1
ATOM 748 C C . GLU A 1 91 ? 15.266 -4.429 -20.126 1.00 93.81 91 GLU A C 1
ATOM 750 O O . GLU A 1 91 ? 15.951 -3.801 -20.931 1.00 93.81 91 GLU A O 1
ATOM 755 N N . MET A 1 92 ? 14.627 -5.547 -20.491 1.00 94.31 92 MET A N 1
ATOM 756 C CA . MET A 1 92 ? 14.723 -6.080 -21.854 1.00 94.31 92 MET A CA 1
ATOM 757 C C . MET A 1 92 ? 14.158 -5.103 -22.894 1.00 94.31 92 MET A C 1
ATOM 759 O O . MET A 1 92 ? 14.687 -5.002 -24.001 1.00 94.31 92 MET A O 1
ATOM 763 N N . LEU A 1 93 ? 13.088 -4.381 -22.551 1.00 92.38 93 LEU A N 1
ATOM 764 C CA . LEU A 1 93 ? 12.511 -3.363 -23.420 1.00 92.38 93 LEU A CA 1
ATOM 765 C C . LEU A 1 93 ? 13.500 -2.216 -23.658 1.00 92.38 93 LEU A C 1
ATOM 767 O O . LEU A 1 93 ? 13.720 -1.872 -24.814 1.00 92.38 93 LEU A O 1
ATOM 771 N N . GLU A 1 94 ? 14.120 -1.689 -22.599 1.00 90.75 94 GLU A N 1
ATOM 772 C CA . GLU A 1 94 ? 15.154 -0.648 -22.677 1.00 90.75 94 GLU A CA 1
ATOM 773 C C . GLU A 1 94 ? 16.350 -1.086 -23.533 1.00 90.75 94 GLU A C 1
ATOM 775 O O . GLU A 1 94 ? 16.790 -0.361 -24.426 1.00 90.75 94 GLU A O 1
ATOM 780 N N . GLN A 1 95 ? 16.857 -2.302 -23.312 1.00 91.88 95 GLN A N 1
ATOM 781 C CA . GLN A 1 95 ? 17.990 -2.832 -24.072 1.00 91.88 95 GLN A CA 1
ATOM 782 C C . GLN A 1 95 ? 17.676 -2.928 -25.568 1.00 91.88 95 GLN A C 1
ATOM 784 O O . GLN A 1 95 ? 18.505 -2.563 -26.406 1.00 91.88 95 GLN A O 1
ATOM 789 N N . ILE A 1 96 ? 16.480 -3.410 -25.915 1.00 90.69 96 ILE A N 1
ATOM 790 C CA . ILE A 1 96 ? 16.079 -3.585 -27.310 1.00 90.69 96 ILE A CA 1
ATOM 791 C C . ILE A 1 96 ? 15.837 -2.240 -27.983 1.00 90.69 96 ILE A C 1
ATOM 793 O O . ILE A 1 96 ? 16.329 -2.043 -29.093 1.00 90.69 96 ILE A O 1
ATOM 797 N N . THR A 1 97 ? 15.117 -1.315 -27.341 1.00 88.25 97 THR A N 1
ATOM 798 C CA . THR A 1 97 ? 14.860 0.015 -27.912 1.00 88.25 97 THR A CA 1
ATOM 799 C C . THR A 1 97 ? 16.158 0.798 -28.083 1.00 88.25 97 THR A C 1
ATOM 801 O O . THR A 1 97 ? 16.333 1.438 -29.116 1.00 88.25 97 THR A O 1
ATOM 804 N N . ALA A 1 98 ? 17.119 0.671 -27.163 1.00 89.38 98 ALA A N 1
ATOM 805 C CA . ALA A 1 98 ? 18.454 1.246 -27.314 1.00 89.38 98 ALA A CA 1
ATOM 806 C C . ALA A 1 98 ? 19.285 0.575 -28.427 1.00 89.38 98 ALA A C 1
ATOM 808 O O . ALA A 1 98 ? 20.038 1.254 -29.129 1.00 89.38 98 ALA A O 1
ATOM 809 N N . GLU A 1 99 ? 19.178 -0.750 -28.610 1.00 88.62 99 GLU A N 1
ATOM 810 C CA . GLU A 1 99 ? 19.861 -1.470 -29.696 1.00 88.62 99 GLU A CA 1
ATOM 811 C C . GLU A 1 99 ? 19.349 -0.997 -31.058 1.00 88.62 99 GLU A C 1
ATOM 813 O O . GLU A 1 99 ? 20.143 -0.578 -31.903 1.00 88.62 99 GLU A O 1
ATOM 818 N N . ILE A 1 100 ? 18.031 -1.040 -31.258 1.00 87.00 100 ILE A N 1
ATOM 819 C CA . ILE A 1 100 ? 17.421 -0.707 -32.545 1.00 87.00 100 ILE A CA 1
ATOM 820 C C . ILE A 1 100 ? 17.366 0.801 -32.782 1.00 87.00 100 ILE A C 1
ATOM 822 O O . ILE A 1 100 ? 17.487 1.223 -33.924 1.00 87.00 100 ILE A O 1
ATOM 826 N N . GLY A 1 101 ? 17.291 1.622 -31.732 1.00 87.44 101 GLY A N 1
ATOM 827 C CA . GLY A 1 101 ? 17.300 3.085 -31.824 1.00 87.44 101 GLY A CA 1
ATOM 828 C C . GLY A 1 101 ? 18.549 3.641 -32.517 1.00 87.44 101 GLY A C 1
ATOM 829 O O . GLY A 1 101 ? 18.491 4.668 -33.185 1.00 87.44 101 GLY A O 1
ATOM 830 N N . LYS A 1 102 ? 19.672 2.905 -32.489 1.00 89.38 102 LYS A N 1
ATOM 831 C CA . LYS A 1 102 ? 20.881 3.233 -33.271 1.00 89.38 102 LYS A CA 1
ATOM 832 C C . LYS A 1 102 ? 20.623 3.301 -34.776 1.00 89.38 102 LYS A C 1
ATOM 834 O O . LYS A 1 102 ? 21.411 3.913 -35.487 1.00 89.38 102 LYS A O 1
ATOM 839 N N . LEU A 1 103 ? 19.559 2.662 -35.262 1.00 87.25 103 LEU A N 1
ATOM 840 C CA . LEU A 1 103 ? 19.183 2.647 -36.670 1.00 87.25 103 LEU A CA 1
ATOM 841 C C . LEU A 1 103 ? 18.255 3.815 -37.072 1.00 87.25 103 LEU A C 1
ATOM 843 O O . LEU A 1 103 ? 18.061 4.046 -38.265 1.00 87.25 103 LEU A O 1
ATOM 847 N N . GLU A 1 104 ? 17.724 4.587 -36.117 1.00 86.62 104 GLU A N 1
ATOM 848 C CA . GLU A 1 104 ? 16.821 5.725 -36.378 1.00 86.62 104 GLU A CA 1
ATOM 849 C C . GLU A 1 104 ? 17.404 6.803 -37.307 1.00 86.62 104 GLU A C 1
ATOM 851 O O . GLU A 1 104 ? 16.692 7.216 -38.226 1.00 86.62 104 GLU A O 1
ATOM 856 N N . PRO A 1 105 ? 18.686 7.221 -37.183 1.00 85.19 105 PRO A N 1
ATOM 857 C CA . PRO A 1 105 ? 19.265 8.246 -38.060 1.00 85.19 105 PRO A CA 1
ATOM 858 C C . PRO A 1 105 ? 19.350 7.844 -39.539 1.00 85.19 105 PRO A C 1
ATOM 860 O O . PRO A 1 105 ? 19.647 8.681 -40.393 1.00 85.19 105 PRO A O 1
ATOM 863 N N . TYR A 1 106 ? 19.127 6.564 -39.847 1.00 82.25 106 TYR A N 1
ATOM 864 C CA . TYR A 1 106 ? 19.261 5.991 -41.186 1.00 82.25 106 TYR A CA 1
ATOM 865 C C . TYR A 1 106 ? 17.913 5.732 -41.870 1.00 82.25 106 TYR A C 1
ATOM 867 O O . TYR A 1 106 ? 17.877 4.992 -42.850 1.00 82.25 106 TYR A O 1
ATOM 875 N N . GLY A 1 107 ? 16.819 6.293 -41.337 1.00 72.75 107 GLY A N 1
ATOM 876 C CA . GLY A 1 107 ? 15.481 6.213 -41.940 1.00 72.75 107 GLY A CA 1
ATOM 877 C C . GLY A 1 107 ? 14.902 4.799 -41.982 1.00 72.75 107 GLY A C 1
ATOM 878 O O . GLY A 1 107 ? 14.094 4.473 -42.846 1.00 72.75 107 GLY A O 1
ATOM 879 N N . VAL A 1 108 ? 15.338 3.950 -41.049 1.00 76.31 108 VAL A N 1
ATOM 880 C CA . VAL A 1 108 ? 14.895 2.556 -40.928 1.00 76.31 108 VAL A CA 1
ATOM 881 C C . VAL A 1 108 ? 13.483 2.451 -40.345 1.00 76.31 108 VAL A C 1
ATOM 883 O O . VAL A 1 108 ? 12.736 1.536 -40.687 1.00 76.31 108 VAL A O 1
ATOM 886 N N . PHE A 1 109 ? 13.107 3.383 -39.468 1.00 75.69 109 PHE A N 1
ATOM 887 C CA . PHE A 1 109 ? 11.825 3.370 -38.767 1.00 75.69 109 PHE A CA 1
ATOM 888 C C . PHE A 1 109 ? 10.904 4.485 -39.234 1.00 75.69 109 PHE A C 1
ATOM 890 O O . PHE A 1 109 ? 11.339 5.540 -39.691 1.00 75.69 109 PHE A O 1
ATOM 897 N N . GLN A 1 110 ? 9.612 4.252 -39.036 1.00 72.75 110 GLN A N 1
ATOM 898 C CA . GLN A 1 110 ? 8.584 5.282 -39.095 1.00 72.75 110 GLN A CA 1
ATOM 899 C C . GLN A 1 110 ? 8.276 5.787 -37.692 1.00 72.75 110 GLN A C 1
ATOM 901 O O . GLN A 1 110 ? 8.521 5.092 -36.704 1.00 72.75 110 GLN A O 1
ATOM 906 N N . LYS A 1 111 ? 7.703 6.988 -37.614 1.00 72.06 111 LYS A N 1
ATOM 907 C CA . LYS A 1 111 ? 7.224 7.526 -36.345 1.00 72.06 111 LYS A CA 1
ATOM 908 C C . LYS A 1 111 ? 5.986 6.768 -35.833 1.00 72.06 111 LYS A C 1
ATOM 910 O O . LYS A 1 111 ? 5.143 6.384 -36.644 1.00 72.06 111 LYS A O 1
ATOM 915 N N . PRO A 1 112 ? 5.816 6.637 -34.503 1.00 74.38 112 PRO A N 1
ATOM 916 C CA . PRO A 1 112 ? 6.768 7.050 -33.468 1.00 74.38 112 PRO A CA 1
ATOM 917 C C . PRO A 1 112 ? 8.003 6.137 -33.442 1.00 74.38 112 PRO A C 1
ATOM 919 O O . PRO A 1 112 ? 7.872 4.918 -33.538 1.00 74.38 112 PRO A O 1
ATOM 922 N N . TYR A 1 113 ? 9.193 6.731 -33.321 1.00 81.62 113 TYR A N 1
ATOM 923 C CA . TYR A 1 113 ? 10.449 5.975 -33.320 1.00 81.62 113 TYR A CA 1
ATOM 924 C C . TYR A 1 113 ? 10.595 5.103 -32.063 1.00 81.62 113 TYR A C 1
ATOM 926 O O . TYR A 1 113 ? 10.027 5.452 -31.028 1.00 81.62 113 TYR A O 1
ATOM 934 N N . PRO A 1 114 ? 11.382 4.010 -32.097 1.00 82.56 114 PRO A N 1
ATOM 935 C CA . PRO A 1 114 ? 11.662 3.198 -30.910 1.00 82.56 114 PRO A CA 1
ATOM 936 C C . PRO A 1 114 ? 12.099 4.003 -29.674 1.00 82.56 114 PRO A C 1
ATOM 938 O O . PRO A 1 114 ? 11.650 3.713 -28.563 1.00 82.56 114 PRO A O 1
ATOM 941 N N . SER A 1 115 ? 12.925 5.034 -29.857 1.00 83.00 115 SER A N 1
ATOM 942 C CA . SER A 1 115 ? 13.355 5.962 -28.810 1.00 83.00 115 SER A CA 1
ATOM 943 C C . SER A 1 115 ? 12.202 6.816 -28.274 1.00 83.00 115 SER A C 1
ATOM 945 O O . SER A 1 115 ? 12.025 6.896 -27.061 1.00 83.00 115 SER A O 1
ATOM 947 N N . GLU A 1 116 ? 11.368 7.383 -29.154 1.00 84.19 116 GLU A N 1
ATOM 948 C CA . GLU A 1 116 ? 10.166 8.151 -28.790 1.00 84.19 116 GLU A CA 1
ATOM 949 C C . GLU A 1 116 ? 9.151 7.259 -28.042 1.00 84.19 116 GLU A C 1
ATOM 951 O O . GLU A 1 116 ? 8.560 7.669 -27.043 1.00 84.19 116 GLU A O 1
ATOM 956 N N . GLN A 1 117 ? 8.975 6.010 -28.483 1.00 81.44 117 GLN A N 1
ATOM 957 C CA . GLN A 1 117 ? 8.107 5.025 -27.835 1.00 81.44 117 GLN A CA 1
ATOM 958 C C . GLN A 1 117 ? 8.609 4.663 -26.435 1.00 81.44 117 GLN A C 1
ATOM 960 O O . GLN A 1 117 ? 7.817 4.600 -25.494 1.00 81.44 117 GLN A O 1
ATOM 965 N N . PHE A 1 118 ? 9.915 4.432 -26.285 1.00 84.69 118 PHE A N 1
ATOM 966 C CA . PHE A 1 118 ? 10.513 4.159 -24.983 1.00 84.69 118 PHE A CA 1
ATOM 967 C C . PHE A 1 118 ? 10.415 5.370 -24.056 1.00 84.69 118 PHE A C 1
ATOM 969 O O . PHE A 1 118 ? 10.011 5.222 -22.905 1.00 84.69 118 PHE A O 1
ATOM 976 N N . GLN A 1 119 ? 10.698 6.572 -24.563 1.00 85.94 119 GLN A N 1
ATOM 977 C CA . GLN A 1 119 ? 10.546 7.807 -23.802 1.00 85.94 119 GLN A CA 1
ATOM 978 C C . GLN A 1 119 ? 9.112 7.964 -23.291 1.00 85.94 119 GLN A C 1
ATOM 980 O O . GLN A 1 119 ? 8.915 8.240 -22.113 1.00 85.94 119 GLN A O 1
ATOM 985 N N . HIS A 1 120 ? 8.110 7.702 -24.130 1.00 83.25 120 HIS A N 1
ATOM 986 C CA . HIS A 1 120 ? 6.714 7.757 -23.707 1.00 83.25 120 HIS A CA 1
ATOM 987 C C . HIS A 1 120 ? 6.387 6.748 -22.591 1.00 83.25 120 HIS A C 1
ATOM 989 O O . HIS A 1 120 ? 5.619 7.051 -21.678 1.00 83.25 120 HIS A O 1
ATOM 995 N N . ILE A 1 121 ? 6.981 5.551 -22.627 1.00 81.50 121 ILE A N 1
ATOM 996 C CA . ILE A 1 121 ? 6.846 4.558 -21.549 1.00 81.50 121 ILE A CA 1
ATOM 997 C C . ILE A 1 121 ? 7.522 5.057 -20.267 1.00 81.50 121 ILE A C 1
ATOM 999 O O . ILE A 1 121 ? 6.949 4.915 -19.188 1.00 81.50 121 ILE A O 1
ATOM 1003 N N . MET A 1 122 ? 8.695 5.680 -20.382 1.00 85.69 122 MET A N 1
ATOM 1004 C CA . MET A 1 122 ? 9.417 6.269 -19.253 1.00 85.69 122 MET A CA 1
ATOM 1005 C C . MET A 1 122 ? 8.666 7.448 -18.626 1.00 85.69 122 MET A C 1
ATOM 1007 O O . MET A 1 122 ? 8.615 7.554 -17.402 1.00 85.69 122 MET A O 1
ATOM 1011 N N . GLU A 1 123 ? 8.015 8.286 -19.435 1.00 86.38 123 GLU A N 1
ATOM 1012 C CA . GLU A 1 123 ? 7.139 9.372 -18.970 1.00 86.38 123 GLU A CA 1
ATOM 1013 C C . GLU A 1 123 ? 5.984 8.847 -18.100 1.00 86.38 123 GLU A C 1
ATOM 1015 O O . GLU A 1 123 ? 5.546 9.532 -17.179 1.00 86.38 123 GLU A O 1
ATOM 1020 N N . HIS A 1 124 ? 5.540 7.608 -18.336 1.00 86.75 124 HIS A N 1
ATOM 1021 C CA . HIS A 1 124 ? 4.488 6.932 -17.570 1.00 86.75 124 HIS A CA 1
ATOM 1022 C C . HIS A 1 124 ? 5.043 5.834 -16.647 1.00 86.75 124 HIS A C 1
ATOM 1024 O O . HIS A 1 124 ? 4.294 4.958 -16.202 1.00 86.75 124 HIS A O 1
ATOM 1030 N N . TYR A 1 125 ? 6.348 5.843 -16.347 1.00 88.69 125 TYR A N 1
ATOM 1031 C CA . TYR A 1 125 ? 6.983 4.786 -15.557 1.00 88.69 125 TYR A CA 1
ATOM 1032 C C . TYR A 1 125 ? 6.370 4.678 -14.158 1.00 88.69 125 TYR A C 1
ATOM 1034 O O . TYR A 1 125 ? 5.977 3.588 -13.748 1.00 88.69 125 TYR A O 1
ATOM 1042 N N . ILE A 1 126 ? 6.199 5.812 -13.468 1.00 84.88 126 ILE A N 1
ATOM 1043 C CA . ILE A 1 126 ? 5.599 5.874 -12.124 1.00 84.88 126 ILE A CA 1
ATOM 1044 C C . ILE A 1 126 ? 4.193 5.259 -12.128 1.00 84.88 126 ILE A C 1
ATOM 1046 O O . ILE A 1 126 ? 3.886 4.397 -11.308 1.00 84.88 126 ILE A O 1
ATOM 1050 N N . GLU A 1 127 ? 3.344 5.644 -13.082 1.00 82.94 127 GLU A N 1
ATOM 1051 C CA . GLU A 1 127 ? 1.990 5.090 -13.206 1.00 82.94 127 GLU A CA 1
ATOM 1052 C C . GLU A 1 127 ? 2.015 3.585 -13.493 1.00 82.94 127 GLU A C 1
ATOM 1054 O O . GLU A 1 127 ? 1.257 2.814 -12.906 1.00 82.94 127 GLU A O 1
ATOM 1059 N N . THR A 1 128 ? 2.925 3.150 -14.364 1.00 86.75 128 THR A N 1
ATOM 1060 C CA . THR A 1 128 ? 3.080 1.745 -14.752 1.00 86.75 128 THR A CA 1
ATOM 1061 C C . THR A 1 128 ? 3.526 0.879 -13.569 1.00 86.75 128 THR A C 1
ATOM 1063 O O . THR A 1 128 ? 2.997 -0.221 -13.374 1.00 86.75 128 THR A O 1
ATOM 1066 N N . VAL A 1 129 ? 4.440 1.387 -12.737 1.00 92.50 129 VAL A N 1
ATOM 1067 C CA . VAL A 1 129 ? 4.862 0.748 -11.482 1.00 92.50 129 VAL A CA 1
ATOM 1068 C C . VAL A 1 129 ? 3.718 0.743 -10.464 1.00 92.50 129 VAL A C 1
ATOM 1070 O O . VAL A 1 129 ? 3.461 -0.291 -9.852 1.00 92.50 129 VAL A O 1
ATOM 1073 N N . ASN A 1 130 ? 2.947 1.824 -10.338 1.00 87.81 130 ASN A N 1
ATOM 1074 C CA . ASN A 1 130 ? 1.762 1.845 -9.473 1.00 87.81 130 ASN A CA 1
ATOM 1075 C C . ASN A 1 130 ? 0.705 0.813 -9.909 1.00 87.81 130 ASN A C 1
ATOM 1077 O O . ASN A 1 130 ? 0.124 0.132 -9.064 1.00 87.81 130 ASN A O 1
ATOM 1081 N N . PHE A 1 131 ? 0.506 0.601 -11.215 1.00 87.31 131 PHE A N 1
ATOM 1082 C CA . PHE A 1 131 ? -0.356 -0.480 -11.706 1.00 87.31 131 PHE A CA 1
ATOM 1083 C C . PHE A 1 131 ? 0.191 -1.875 -11.386 1.00 87.31 131 PHE A C 1
ATOM 1085 O O . PHE A 1 131 ? -0.595 -2.799 -11.174 1.00 87.31 131 PHE A O 1
ATOM 1092 N N . LEU A 1 132 ? 1.514 -2.078 -11.384 1.00 96.75 132 LEU A N 1
ATOM 1093 C CA . LEU A 1 132 ? 2.107 -3.322 -10.877 1.00 96.75 132 LEU A CA 1
ATOM 1094 C C . LEU A 1 132 ? 1.797 -3.496 -9.388 1.00 96.75 132 LEU A C 1
ATOM 1096 O O . LEU A 1 132 ? 1.300 -4.553 -9.010 1.00 96.75 132 LEU A O 1
ATOM 1100 N N . ILE A 1 133 ? 2.055 -2.467 -8.575 1.00 93.50 133 ILE A N 1
ATOM 1101 C CA . ILE A 1 133 ? 1.806 -2.477 -7.128 1.00 93.50 133 ILE A CA 1
ATOM 1102 C C . ILE A 1 133 ? 0.357 -2.890 -6.851 1.00 93.50 133 ILE A C 1
ATOM 1104 O O . ILE A 1 133 ? 0.136 -3.857 -6.128 1.00 93.50 133 ILE A O 1
ATOM 1108 N N . ALA A 1 134 ? -0.618 -2.242 -7.495 1.00 85.88 134 ALA A N 1
ATOM 1109 C CA . ALA A 1 134 ? -2.031 -2.585 -7.348 1.00 85.88 134 ALA A CA 1
ATOM 1110 C C . ALA A 1 134 ? -2.306 -4.071 -7.649 1.00 85.88 134 ALA A C 1
ATOM 1112 O O . ALA A 1 134 ? -2.869 -4.775 -6.818 1.00 85.88 134 ALA A O 1
ATOM 1113 N N . ARG A 1 135 ? -1.814 -4.591 -8.784 1.00 94.56 135 ARG A N 1
ATOM 1114 C CA . ARG A 1 135 ? -1.996 -6.004 -9.172 1.00 94.56 135 ARG A CA 1
ATOM 1115 C C . ARG A 1 135 ? -1.352 -6.994 -8.200 1.00 94.56 135 ARG A C 1
ATOM 1117 O O . ARG A 1 135 ? -1.885 -8.085 -8.006 1.00 94.56 135 ARG A O 1
ATOM 1124 N N . VAL A 1 136 ? -0.196 -6.648 -7.635 1.00 96.06 136 VAL A N 1
ATOM 1125 C CA . VAL A 1 136 ? 0.497 -7.474 -6.635 1.00 96.06 136 VAL A CA 1
ATOM 1126 C C . VAL A 1 136 ? -0.325 -7.546 -5.351 1.00 96.06 136 VAL A C 1
ATOM 1128 O O . VAL A 1 136 ? -0.519 -8.634 -4.809 1.00 96.06 136 VAL A O 1
ATOM 1131 N N . PHE A 1 137 ? -0.847 -6.408 -4.888 1.00 92.12 137 PHE A N 1
ATOM 1132 C CA . PHE A 1 137 ? -1.704 -6.361 -3.706 1.00 92.12 137 PHE A CA 1
ATOM 1133 C C . PHE A 1 137 ? -3.041 -7.068 -3.926 1.00 92.12 137 PHE A C 1
ATOM 1135 O O . PHE A 1 137 ? -3.444 -7.842 -3.062 1.00 92.12 137 PHE A O 1
ATOM 1142 N N . ASP A 1 138 ? -3.679 -6.894 -5.083 1.00 86.88 138 ASP A N 1
ATOM 1143 C CA . ASP A 1 138 ? -4.917 -7.598 -5.432 1.00 86.88 138 ASP A CA 1
ATOM 1144 C C . ASP A 1 138 ? -4.722 -9.122 -5.385 1.00 86.88 138 ASP A C 1
ATOM 1146 O O . ASP A 1 138 ? -5.481 -9.835 -4.728 1.00 86.88 138 ASP A O 1
ATOM 1150 N N . ASP A 1 139 ? -3.650 -9.639 -5.994 1.00 95.19 139 ASP A N 1
ATOM 1151 C CA . ASP A 1 139 ? -3.328 -11.070 -5.948 1.00 95.19 139 ASP A CA 1
ATOM 1152 C C . ASP A 1 139 ? -3.003 -11.554 -4.524 1.00 95.19 139 ASP A C 1
ATOM 1154 O O . ASP A 1 139 ? -3.395 -12.659 -4.130 1.00 95.19 139 ASP A O 1
ATOM 1158 N N . ALA A 1 140 ? -2.310 -10.738 -3.727 1.00 92.12 140 ALA A N 1
ATOM 1159 C CA . ALA A 1 140 ? -2.034 -11.051 -2.330 1.00 92.12 140 ALA A CA 1
ATOM 1160 C C . ALA A 1 140 ? -3.322 -11.112 -1.495 1.00 92.12 140 ALA A C 1
ATOM 1162 O O . ALA A 1 140 ? -3.467 -12.030 -0.684 1.00 92.12 140 ALA A O 1
ATOM 1163 N N . LEU A 1 141 ? -4.262 -10.190 -1.719 1.00 86.56 141 LEU A N 1
ATOM 1164 C CA . LEU A 1 141 ? -5.572 -10.147 -1.070 1.00 86.56 141 LEU A CA 1
ATOM 1165 C C . LEU A 1 141 ? -6.437 -11.349 -1.461 1.00 86.56 141 LEU A C 1
ATOM 1167 O O . LEU A 1 141 ? -6.981 -12.013 -0.578 1.00 86.56 141 LEU A O 1
ATOM 1171 N N . GLU A 1 142 ? -6.506 -11.695 -2.749 1.00 88.88 142 GLU A N 1
ATOM 1172 C CA . GLU A 1 142 ? -7.206 -12.895 -3.235 1.00 88.88 142 GLU A CA 1
ATOM 1173 C C . GLU A 1 142 ? -6.661 -14.164 -2.564 1.00 88.88 142 GLU A C 1
ATOM 1175 O O . GLU A 1 142 ? -7.412 -15.003 -2.057 1.00 88.88 142 GLU A O 1
ATOM 1180 N N . LYS A 1 143 ? -5.330 -14.290 -2.496 1.00 90.88 143 LYS A N 1
ATOM 1181 C CA . LYS A 1 143 ? -4.659 -15.415 -1.831 1.00 90.88 143 LYS A CA 1
ATOM 1182 C C . LYS A 1 143 ? -4.837 -15.396 -0.318 1.00 90.88 143 LYS A C 1
ATOM 1184 O O . LYS A 1 143 ? -4.842 -16.461 0.294 1.00 90.88 143 LYS A O 1
ATOM 1189 N N . ALA A 1 144 ? -4.941 -14.223 0.299 1.00 87.75 144 ALA A N 1
ATOM 1190 C CA . ALA A 1 144 ? -5.195 -14.094 1.726 1.00 87.75 144 ALA A CA 1
ATOM 1191 C C . ALA A 1 144 ? -6.637 -14.496 2.069 1.00 87.75 144 ALA A C 1
ATOM 1193 O O . ALA A 1 144 ? -6.848 -15.191 3.059 1.00 87.75 144 ALA A O 1
ATOM 1194 N N . ALA A 1 145 ? -7.620 -14.146 1.237 1.00 83.44 145 ALA A N 1
ATOM 1195 C CA . ALA A 1 145 ? -9.039 -14.405 1.491 1.00 83.44 145 ALA A CA 1
ATOM 1196 C C . ALA A 1 145 ? -9.368 -15.891 1.732 1.00 83.44 145 ALA A C 1
ATOM 1198 O O . ALA A 1 145 ? -10.279 -16.207 2.494 1.00 83.44 145 ALA A O 1
ATOM 1199 N N . VAL A 1 146 ? -8.601 -16.811 1.137 1.00 91.12 146 VAL A N 1
ATOM 1200 C CA . VAL A 1 146 ? -8.785 -18.265 1.300 1.00 91.12 146 VAL A CA 1
ATOM 1201 C C . VAL A 1 146 ? -8.062 -18.861 2.520 1.00 91.12 146 VAL A C 1
ATOM 1203 O O . VAL A 1 146 ? -8.174 -20.061 2.781 1.00 91.12 146 VAL A O 1
ATOM 1206 N N . LEU A 1 147 ? -7.299 -18.064 3.276 1.00 85.25 147 LEU A N 1
ATOM 1207 C CA . LEU A 1 147 ? -6.551 -18.524 4.450 1.00 85.25 147 LEU A CA 1
ATOM 1208 C C . LEU A 1 147 ? -7.405 -18.492 5.722 1.00 85.25 147 LEU A C 1
ATOM 1210 O O . LEU A 1 147 ? -8.209 -17.591 5.944 1.00 85.25 147 LEU A O 1
ATOM 1214 N N . LYS A 1 148 ? -7.175 -19.475 6.603 1.00 82.44 148 LYS A N 1
ATOM 1215 C CA . LYS A 1 148 ? -7.983 -19.685 7.816 1.00 82.44 148 LYS A CA 1
ATOM 1216 C C . LYS A 1 148 ? -7.749 -18.651 8.917 1.00 82.44 148 LYS A C 1
ATOM 1218 O O . LYS A 1 148 ? -8.697 -18.282 9.594 1.00 82.44 148 LYS A O 1
ATOM 1223 N N . THR A 1 149 ? -6.501 -18.242 9.141 1.00 79.06 149 THR A N 1
ATOM 1224 C CA . THR A 1 149 ? -6.127 -17.400 10.289 1.00 79.06 149 THR A CA 1
ATOM 1225 C C . THR A 1 149 ? -5.697 -16.016 9.839 1.00 79.06 149 THR A C 1
ATOM 1227 O O . THR A 1 149 ? -5.013 -15.876 8.824 1.00 79.06 149 THR A O 1
ATOM 1230 N N . ASP A 1 150 ? -6.037 -14.993 10.619 1.00 71.56 150 ASP A N 1
ATOM 1231 C CA . ASP A 1 150 ? -5.703 -13.608 10.273 1.00 71.56 150 ASP A CA 1
ATOM 1232 C C . ASP A 1 150 ? -4.198 -13.357 10.275 1.00 71.56 150 ASP A C 1
ATOM 1234 O O . ASP A 1 150 ? -3.700 -12.607 9.443 1.00 71.56 150 ASP A O 1
ATOM 1238 N N . ASP A 1 151 ? -3.442 -14.067 11.112 1.00 72.62 151 ASP A N 1
ATOM 1239 C CA . ASP A 1 151 ? -1.980 -14.034 11.068 1.00 72.62 151 ASP A CA 1
ATOM 1240 C C . ASP A 1 151 ? -1.430 -14.541 9.731 1.00 72.62 151 ASP A C 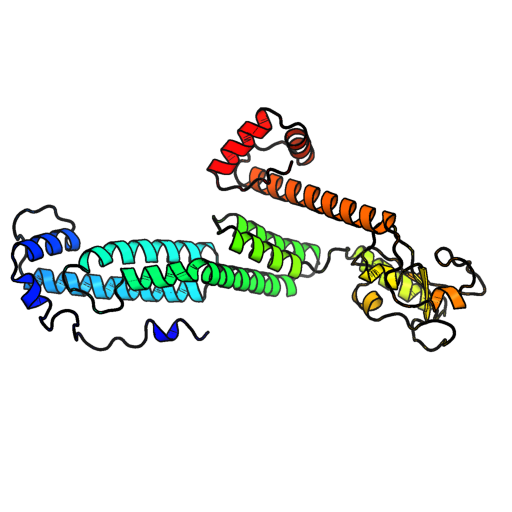1
ATOM 1242 O O . ASP A 1 151 ? -0.459 -13.998 9.209 1.00 72.62 151 ASP A O 1
ATOM 1246 N N . ALA A 1 152 ? -2.035 -15.583 9.149 1.00 72.75 152 ALA A N 1
ATOM 1247 C CA . ALA A 1 152 ? -1.619 -16.078 7.842 1.00 72.75 152 ALA A CA 1
ATOM 1248 C C . ALA A 1 152 ? -1.996 -15.096 6.722 1.00 72.75 152 ALA A C 1
ATOM 1250 O O . ALA A 1 152 ? -1.197 -14.900 5.805 1.00 72.75 152 ALA A O 1
ATOM 1251 N N . LYS A 1 153 ? -3.163 -14.444 6.825 1.00 83.12 153 LYS A N 1
ATOM 1252 C CA . LYS A 1 153 ? -3.599 -13.377 5.908 1.00 83.12 153 LYS A CA 1
ATOM 1253 C C . LYS A 1 153 ? -2.645 -12.181 5.949 1.00 83.12 153 LYS A C 1
ATOM 1255 O O . LYS A 1 153 ? -2.102 -11.801 4.916 1.00 83.12 153 LYS A O 1
ATOM 1260 N N . LYS A 1 154 ? -2.362 -11.659 7.147 1.00 77.19 154 LYS A N 1
ATOM 1261 C CA . LYS A 1 154 ? -1.432 -10.541 7.377 1.00 77.19 154 LYS A CA 1
ATOM 1262 C C . LYS A 1 154 ? -0.039 -10.861 6.860 1.00 77.19 154 LYS A C 1
ATOM 1264 O O . LYS A 1 154 ? 0.526 -10.072 6.113 1.00 77.19 154 LYS A O 1
ATOM 1269 N N . ARG A 1 155 ? 0.491 -12.050 7.177 1.00 80.38 155 ARG A N 1
ATOM 1270 C CA . ARG A 1 155 ? 1.788 -12.492 6.645 1.00 80.38 155 ARG A CA 1
ATOM 1271 C C . ARG A 1 155 ? 1.802 -12.529 5.119 1.00 80.38 155 ARG A C 1
ATOM 1273 O O . ARG A 1 155 ? 2.791 -12.111 4.541 1.00 80.38 155 ARG A O 1
ATOM 1280 N N . LYS A 1 156 ? 0.729 -12.990 4.464 1.00 88.75 156 LYS A N 1
ATOM 1281 C CA . LYS A 1 156 ? 0.649 -13.029 2.993 1.00 88.75 156 LYS A CA 1
ATOM 1282 C C . LYS A 1 156 ? 0.767 -11.630 2.376 1.00 88.75 156 LYS A C 1
ATOM 1284 O O . LYS A 1 156 ? 1.533 -11.466 1.431 1.00 88.75 156 LYS A O 1
ATOM 1289 N N . ILE A 1 157 ? 0.045 -10.654 2.925 1.00 86.75 157 ILE A N 1
ATOM 1290 C CA . ILE A 1 157 ? 0.064 -9.258 2.463 1.00 86.75 157 ILE A CA 1
ATOM 1291 C C . ILE A 1 157 ? 1.421 -8.606 2.769 1.00 86.75 157 ILE A C 1
ATOM 1293 O O . ILE A 1 157 ? 2.015 -7.987 1.889 1.00 86.75 157 ILE A O 1
ATOM 1297 N N . LEU A 1 158 ? 1.959 -8.815 3.977 1.00 83.12 158 LEU A N 1
ATOM 1298 C CA . LEU A 1 158 ? 3.284 -8.326 4.365 1.00 83.12 158 LEU A CA 1
ATOM 1299 C C . LEU A 1 158 ? 4.376 -8.872 3.443 1.00 83.12 158 LEU A C 1
ATOM 1301 O O . LEU A 1 158 ? 5.215 -8.103 2.995 1.00 83.12 158 LEU A O 1
ATOM 1305 N N . THR A 1 159 ? 4.348 -10.168 3.109 1.00 86.50 159 THR A N 1
ATOM 1306 C CA . THR A 1 159 ? 5.310 -10.755 2.166 1.00 86.50 159 THR A CA 1
ATOM 1307 C C . THR A 1 159 ? 5.277 -10.033 0.821 1.00 86.50 159 THR A C 1
ATOM 1309 O O . THR A 1 159 ? 6.337 -9.654 0.331 1.00 86.50 159 THR A O 1
ATOM 1312 N N . ALA A 1 160 ? 4.088 -9.777 0.266 1.00 88.75 160 ALA A N 1
ATOM 1313 C CA . ALA A 1 160 ? 3.945 -9.056 -0.999 1.00 88.75 160 ALA A CA 1
ATOM 1314 C C . ALA A 1 160 ? 4.508 -7.624 -0.923 1.00 88.75 160 ALA A C 1
ATOM 1316 O O . ALA A 1 160 ? 5.218 -7.187 -1.828 1.00 88.75 160 ALA A O 1
ATOM 1317 N N . TYR A 1 161 ? 4.259 -6.916 0.184 1.00 88.44 161 TYR A N 1
ATOM 1318 C CA . TYR A 1 161 ? 4.821 -5.586 0.421 1.00 88.44 161 TYR A CA 1
ATOM 1319 C C . TYR A 1 161 ? 6.351 -5.614 0.538 1.00 88.44 161 TYR A C 1
ATOM 1321 O O . TYR A 1 161 ? 7.037 -4.860 -0.148 1.00 88.44 161 TYR A O 1
ATOM 1329 N N . THR A 1 162 ? 6.907 -6.518 1.351 1.00 80.88 162 THR A N 1
ATOM 1330 C CA . THR A 1 162 ? 8.363 -6.642 1.525 1.00 80.88 162 THR A CA 1
ATOM 1331 C C . THR A 1 162 ? 9.073 -7.068 0.243 1.00 80.88 162 THR A C 1
ATOM 1333 O O . THR A 1 162 ? 10.169 -6.589 -0.030 1.00 80.88 162 THR A O 1
ATOM 1336 N N . GLU A 1 163 ? 8.442 -7.926 -0.564 1.00 88.38 163 GLU A N 1
ATOM 1337 C CA . GLU A 1 163 ? 8.957 -8.325 -1.873 1.00 88.38 163 GLU A CA 1
ATOM 1338 C C . GLU A 1 163 ? 9.017 -7.117 -2.812 1.00 88.38 163 GLU A C 1
ATOM 1340 O O . GLU A 1 163 ? 10.065 -6.868 -3.399 1.00 88.38 163 GLU A O 1
ATOM 1345 N N . LEU A 1 164 ? 7.950 -6.313 -2.901 1.00 88.19 164 LEU A N 1
ATOM 1346 C CA . LEU A 1 164 ? 7.943 -5.079 -3.695 1.00 88.19 164 LEU A CA 1
ATOM 1347 C C . LEU A 1 164 ? 9.046 -4.104 -3.269 1.00 88.19 164 LEU A C 1
ATOM 1349 O O . LEU A 1 164 ? 9.744 -3.564 -4.123 1.00 88.19 164 LEU A O 1
ATOM 1353 N N . LEU A 1 165 ? 9.236 -3.914 -1.961 1.00 83.69 165 LEU A N 1
ATOM 1354 C CA . LEU A 1 165 ? 10.266 -3.020 -1.428 1.00 83.69 165 LEU A CA 1
ATOM 1355 C C . LEU A 1 165 ? 11.699 -3.543 -1.593 1.00 83.69 165 LEU A C 1
ATOM 1357 O O . LEU A 1 165 ? 12.639 -2.792 -1.347 1.00 83.69 165 LEU A O 1
ATOM 1361 N N . SER A 1 166 ? 11.886 -4.804 -1.992 1.00 85.50 166 SER A N 1
ATOM 1362 C CA . SER A 1 166 ? 13.214 -5.321 -2.343 1.00 85.50 166 SER A CA 1
ATOM 1363 C C . SER A 1 166 ? 13.708 -4.819 -3.707 1.00 85.50 166 SER A C 1
ATOM 1365 O O . SER A 1 166 ? 14.905 -4.878 -3.983 1.00 85.50 166 SER A O 1
ATOM 1367 N N . TYR A 1 167 ? 12.805 -4.296 -4.545 1.00 87.88 167 TYR A N 1
ATOM 1368 C CA . TYR A 1 167 ? 13.140 -3.675 -5.824 1.00 87.88 167 TYR A CA 1
ATOM 1369 C C . TYR A 1 167 ? 13.418 -2.179 -5.654 1.00 87.88 167 TYR A C 1
ATOM 1371 O O . TYR A 1 167 ? 12.877 -1.518 -4.769 1.00 87.88 167 TYR A O 1
ATOM 1379 N N . ASN A 1 168 ? 14.232 -1.621 -6.553 1.00 84.62 168 ASN A N 1
ATOM 1380 C CA . ASN A 1 168 ? 14.558 -0.196 -6.565 1.00 84.62 168 ASN A CA 1
ATOM 1381 C C . ASN A 1 168 ? 13.392 0.638 -7.135 1.00 84.62 168 ASN A C 1
ATOM 1383 O O . ASN A 1 168 ? 13.393 1.030 -8.304 1.00 84.62 168 ASN A O 1
ATOM 1387 N N . LEU A 1 169 ? 12.358 0.849 -6.321 1.00 85.56 169 LEU A N 1
ATOM 1388 C CA . LEU A 1 169 ? 11.167 1.610 -6.692 1.00 85.56 169 LEU A CA 1
ATOM 1389 C C . LEU A 1 169 ? 11.401 3.129 -6.578 1.00 85.56 169 LEU A C 1
ATOM 1391 O O . LEU A 1 169 ? 12.069 3.571 -5.640 1.00 85.56 169 LEU A O 1
ATOM 1395 N N . PRO A 1 170 ? 10.785 3.955 -7.450 1.00 83.50 170 PRO A N 1
ATOM 1396 C CA . PRO A 1 170 ? 10.746 5.403 -7.251 1.00 83.50 170 PRO A CA 1
ATOM 1397 C C . PRO A 1 170 ? 10.136 5.783 -5.886 1.00 83.50 170 PRO A C 1
ATOM 1399 O O . PRO A 1 170 ? 9.185 5.121 -5.455 1.00 83.50 170 PRO A O 1
ATOM 1402 N N . PRO A 1 171 ? 10.604 6.851 -5.211 1.00 74.94 171 PRO A N 1
ATOM 1403 C CA . PRO A 1 171 ? 10.102 7.254 -3.890 1.00 74.94 171 PRO A CA 1
ATOM 1404 C C . PRO A 1 171 ? 8.580 7.463 -3.822 1.00 74.94 171 PRO A C 1
ATOM 1406 O O . PRO A 1 171 ? 7.932 7.124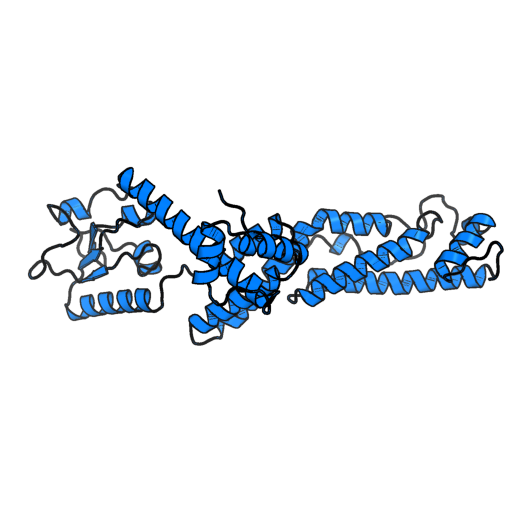 -2.827 1.00 74.94 171 PRO A O 1
ATOM 1409 N N . GLU A 1 172 ? 7.982 7.978 -4.893 1.00 71.00 172 GLU A N 1
ATOM 1410 C CA . GLU A 1 172 ? 6.538 8.167 -5.026 1.00 71.00 172 GLU A CA 1
ATOM 1411 C C . GLU A 1 172 ? 5.806 6.820 -5.096 1.00 71.00 172 GLU A C 1
ATOM 1413 O O . GLU A 1 172 ? 4.746 6.656 -4.494 1.00 71.00 172 GLU A O 1
ATOM 1418 N N . CYS A 1 173 ? 6.398 5.827 -5.767 1.00 80.94 173 CYS A N 1
ATOM 1419 C CA . CYS A 1 173 ? 5.867 4.464 -5.839 1.00 80.9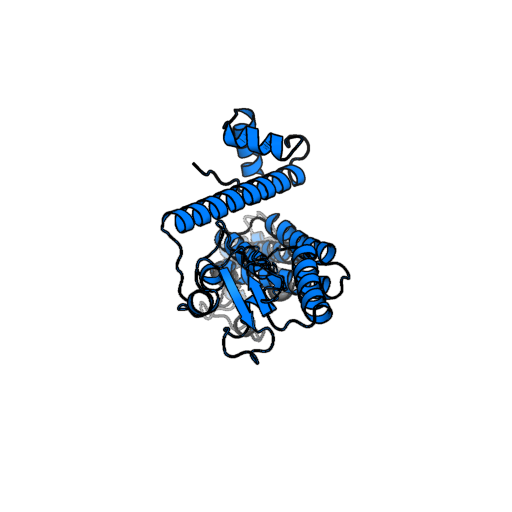4 173 CYS A CA 1
ATOM 1420 C C . CYS A 1 173 ? 6.007 3.735 -4.497 1.00 80.94 173 CYS A C 1
ATOM 1422 O O . CYS A 1 173 ? 5.105 2.998 -4.110 1.00 80.94 173 CYS A O 1
ATOM 1424 N N . VAL A 1 174 ? 7.096 3.964 -3.753 1.00 75.25 174 VAL A N 1
ATOM 1425 C CA . VAL A 1 174 ? 7.254 3.458 -2.375 1.00 75.25 174 VAL A CA 1
ATOM 1426 C C . VAL A 1 174 ? 6.163 4.035 -1.475 1.00 75.25 174 VAL A C 1
ATOM 1428 O O . VAL A 1 174 ? 5.530 3.305 -0.714 1.00 75.25 174 VAL A O 1
ATOM 1431 N N . SER A 1 175 ? 5.900 5.338 -1.598 1.00 72.81 175 SER A N 1
ATOM 1432 C CA . SER A 1 175 ? 4.845 6.023 -0.845 1.00 72.81 175 SER A CA 1
ATOM 1433 C C . SER A 1 175 ? 3.459 5.473 -1.190 1.00 72.81 175 SER A C 1
ATOM 1435 O O . SER A 1 175 ? 2.663 5.200 -0.292 1.00 72.81 175 SER A O 1
ATOM 1437 N N . TYR A 1 176 ? 3.194 5.235 -2.477 1.00 77.81 176 TYR A N 1
ATOM 1438 C CA . TYR A 1 176 ? 1.960 4.603 -2.937 1.00 77.81 176 TYR A CA 1
ATOM 1439 C C . TYR A 1 176 ? 1.826 3.160 -2.432 1.00 77.81 176 TYR A C 1
ATOM 1441 O O . TYR A 1 176 ? 0.789 2.804 -1.882 1.00 77.81 176 TYR A O 1
ATOM 1449 N N . ALA A 1 177 ? 2.878 2.341 -2.531 1.00 80.12 177 ALA A N 1
ATOM 1450 C CA . ALA A 1 177 ? 2.885 0.975 -2.007 1.00 80.12 177 ALA A CA 1
ATOM 1451 C C . ALA A 1 177 ? 2.615 0.941 -0.501 1.00 80.12 177 ALA A C 1
ATOM 1453 O O . ALA A 1 177 ? 1.862 0.089 -0.039 1.00 80.12 177 ALA A O 1
ATOM 1454 N N . LYS A 1 178 ? 3.178 1.891 0.255 1.00 83.12 178 LYS A N 1
ATOM 1455 C CA . LYS A 1 178 ? 2.905 2.052 1.683 1.00 83.12 178 LYS A CA 1
ATOM 1456 C C . LYS A 1 178 ? 1.447 2.420 1.941 1.00 83.12 178 LYS A C 1
ATOM 1458 O O . LYS A 1 178 ? 0.820 1.797 2.785 1.00 83.12 178 LYS A O 1
ATOM 1463 N N . GLN A 1 179 ? 0.890 3.377 1.200 1.00 78.62 179 GLN A N 1
ATOM 1464 C CA . GLN A 1 179 ? -0.520 3.750 1.323 1.00 78.62 179 GLN A CA 1
ATOM 1465 C C . GLN A 1 179 ? -1.449 2.570 1.009 1.00 78.62 179 GLN A C 1
ATOM 1467 O O . GLN A 1 179 ? -2.400 2.324 1.747 1.00 78.62 179 GLN A O 1
ATOM 1472 N N . VAL A 1 180 ? -1.171 1.824 -0.066 1.00 80.75 180 VAL A N 1
ATOM 1473 C CA . VAL A 1 180 ? -1.932 0.622 -0.427 1.00 80.75 180 VAL A CA 1
ATOM 1474 C C . VAL A 1 180 ? -1.797 -0.422 0.678 1.00 80.75 180 VAL A C 1
ATOM 1476 O O . VAL A 1 180 ? -2.817 -0.899 1.161 1.00 80.75 180 VAL A O 1
ATOM 1479 N N . TYR A 1 181 ? -0.581 -0.701 1.154 1.00 83.00 181 TYR A N 1
ATOM 1480 C CA . TYR A 1 181 ? -0.335 -1.612 2.271 1.00 83.00 181 TYR A CA 1
ATO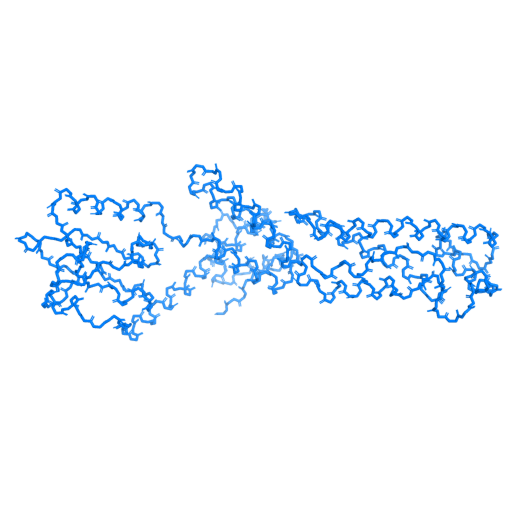M 1481 C C . TYR A 1 181 ? -1.134 -1.211 3.520 1.00 83.00 181 TYR A C 1
ATOM 1483 O O . TYR A 1 181 ? -1.903 -2.020 4.025 1.00 83.00 181 TYR A O 1
ATOM 1491 N N . GLU A 1 182 ? -1.044 0.043 3.961 1.00 76.94 182 GLU A N 1
ATOM 1492 C CA . GLU A 1 182 ? -1.788 0.575 5.112 1.00 76.94 182 GLU A CA 1
ATOM 1493 C C . GLU A 1 182 ? -3.310 0.539 4.901 1.00 76.94 182 GLU A C 1
ATOM 1495 O O . GLU A 1 182 ? -4.053 0.356 5.858 1.00 76.94 182 GLU A O 1
ATOM 1500 N N . SER A 1 183 ? -3.789 0.669 3.660 1.00 71.06 183 SER A N 1
ATOM 1501 C CA . SER A 1 183 ? -5.213 0.510 3.327 1.00 71.06 183 SER A CA 1
ATOM 1502 C C . SER A 1 183 ? -5.663 -0.955 3.269 1.00 71.06 183 SER A C 1
ATOM 1504 O O . SER A 1 183 ? -6.838 -1.252 3.476 1.00 71.06 183 SER A O 1
ATOM 1506 N N . THR A 1 184 ? -4.732 -1.876 2.987 1.00 68.12 184 THR A N 1
ATOM 1507 C CA . THR A 1 184 ? -4.954 -3.331 3.019 1.00 68.12 184 THR A CA 1
ATOM 1508 C C . THR A 1 184 ? -4.792 -3.908 4.420 1.00 68.12 184 THR A C 1
ATOM 1510 O O . THR A 1 184 ? -5.318 -4.986 4.714 1.00 68.12 184 THR A O 1
ATOM 1513 N N . GLU A 1 185 ? -4.095 -3.189 5.304 1.00 56.59 185 GLU A N 1
ATOM 1514 C CA . GLU A 1 185 ? -4.193 -3.402 6.733 1.00 56.59 185 GLU A CA 1
ATOM 1515 C C . GLU A 1 185 ? -5.628 -3.077 7.143 1.00 56.59 185 GLU A C 1
ATOM 1517 O O . GLU A 1 185 ? -5.994 -1.942 7.434 1.00 56.59 185 GLU A O 1
ATOM 1522 N N . ILE A 1 186 ? -6.442 -4.129 7.234 1.00 45.97 186 ILE A N 1
ATOM 1523 C CA . ILE A 1 186 ? -7.461 -4.225 8.276 1.00 45.97 186 ILE A CA 1
ATOM 1524 C C . ILE A 1 186 ? -6.811 -3.641 9.528 1.00 45.97 186 ILE A C 1
ATOM 1526 O O . ILE A 1 186 ? -5.839 -4.224 10.027 1.00 45.97 186 ILE A O 1
ATOM 1530 N N . HIS A 1 187 ? -7.286 -2.464 9.951 1.00 42.41 187 HIS A N 1
ATOM 1531 C CA . HIS A 1 187 ? -6.741 -1.740 11.087 1.00 42.41 187 HIS A CA 1
ATOM 1532 C C . HIS A 1 187 ? -6.477 -2.732 12.208 1.00 42.41 187 HIS A C 1
ATOM 1534 O O . HIS A 1 187 ? -7.366 -3.428 12.695 1.00 42.41 187 HIS A O 1
ATOM 1540 N N . THR A 1 188 ? -5.201 -2.868 12.538 1.00 35.50 188 THR A N 1
ATOM 1541 C CA . THR A 1 188 ? -4.738 -3.829 13.515 1.00 35.50 188 THR A CA 1
ATOM 1542 C C . THR A 1 188 ? -5.183 -3.385 14.899 1.00 35.50 188 THR A C 1
ATOM 1544 O O . THR A 1 188 ? -4.439 -2.728 15.620 1.00 35.50 188 THR A O 1
ATOM 1547 N N . TYR A 1 189 ? -6.357 -3.849 15.318 1.00 41.91 189 TYR A N 1
ATOM 1548 C CA . TYR A 1 189 ? -6.416 -4.555 16.587 1.00 41.91 189 TYR A CA 1
ATOM 1549 C C . TYR A 1 189 ? -6.837 -5.998 16.327 1.00 41.91 189 TYR A C 1
ATOM 1551 O O . TYR A 1 189 ? -7.407 -6.370 15.307 1.00 41.91 189 TYR A O 1
ATOM 1559 N N . THR A 1 190 ? -6.314 -6.831 17.201 1.00 51.66 190 THR A N 1
ATOM 1560 C CA . THR A 1 190 ? -6.168 -8.272 17.111 1.00 51.66 190 THR A CA 1
ATOM 1561 C C . THR A 1 190 ? -7.512 -8.988 17.020 1.00 51.66 190 THR A C 1
ATOM 1563 O O . THR A 1 190 ? -8.525 -8.483 17.490 1.00 51.66 190 THR A O 1
ATOM 1566 N N . SER A 1 191 ? -7.498 -10.239 16.552 1.00 59.69 191 SER A N 1
ATOM 1567 C CA . SER A 1 191 ? -8.576 -11.196 16.844 1.00 59.69 191 SER A CA 1
ATOM 1568 C C . SER A 1 191 ? -9.031 -11.122 18.310 1.00 59.69 191 SER A C 1
ATOM 1570 O O . SER A 1 191 ? -10.198 -11.328 18.589 1.00 59.69 191 SER A O 1
ATOM 1572 N N . ALA A 1 192 ? -8.140 -10.741 19.236 1.00 67.88 192 ALA A N 1
ATOM 1573 C CA . ALA A 1 192 ? -8.452 -10.505 20.640 1.00 67.88 192 ALA A CA 1
ATOM 1574 C C . ALA A 1 192 ? -9.339 -9.274 20.933 1.00 67.88 192 ALA A C 1
ATOM 1576 O O . ALA A 1 192 ? -10.108 -9.349 21.884 1.00 67.88 192 ALA A O 1
ATOM 1577 N N . SER A 1 193 ? -9.264 -8.155 20.194 1.00 74.62 193 SER A N 1
ATOM 1578 C CA . SER A 1 193 ? -10.196 -7.027 20.407 1.00 74.62 193 SER A CA 1
ATOM 1579 C C . SER A 1 193 ? -11.581 -7.350 19.868 1.00 74.62 193 SER A C 1
ATOM 1581 O O . SER A 1 193 ? -12.566 -7.066 20.540 1.00 74.62 193 SER A O 1
ATOM 1583 N N . GLU A 1 194 ? -11.651 -8.006 18.707 1.00 77.69 194 GLU A N 1
ATOM 1584 C CA . GLU A 1 194 ? -12.915 -8.515 18.173 1.00 77.69 194 GLU A CA 1
ATOM 1585 C C . GLU A 1 194 ? -13.504 -9.580 19.102 1.00 77.69 194 GLU A C 1
ATOM 1587 O O . GLU A 1 194 ? -14.657 -9.477 19.497 1.00 77.69 194 GLU A O 1
ATOM 1592 N N . GLU A 1 195 ? -12.705 -10.558 19.536 1.00 82.50 195 GLU A N 1
ATOM 1593 C CA . GLU A 1 195 ? -13.126 -11.589 20.487 1.00 82.50 195 GLU A CA 1
ATOM 1594 C C . GLU A 1 195 ? -13.559 -10.975 21.822 1.00 82.50 195 GLU A C 1
ATOM 1596 O O . GLU A 1 195 ? -14.549 -11.413 22.403 1.00 82.50 195 GLU A O 1
ATOM 1601 N N . ALA A 1 196 ? -12.852 -9.952 22.314 1.00 86.31 196 ALA A N 1
ATOM 1602 C CA . ALA A 1 196 ? -13.272 -9.217 23.498 1.00 86.31 196 ALA A CA 1
ATOM 1603 C C . ALA A 1 196 ? -14.615 -8.525 23.256 1.00 86.31 196 ALA A C 1
ATOM 1605 O O . ALA A 1 196 ? -15.516 -8.692 24.066 1.00 86.31 196 ALA A O 1
ATOM 1606 N N . PHE A 1 197 ? -14.785 -7.809 22.146 1.00 92.12 197 PHE A N 1
ATOM 1607 C CA . PHE A 1 197 ? -16.042 -7.147 21.806 1.00 92.12 197 PHE A CA 1
ATOM 1608 C C . PHE A 1 197 ? -17.211 -8.138 21.727 1.00 92.12 197 PHE A C 1
ATOM 1610 O O . PHE A 1 197 ? -18.232 -7.930 22.379 1.00 92.12 197 PHE A O 1
ATOM 1617 N N . GLU A 1 198 ? -17.049 -9.246 20.999 1.00 91.62 198 GLU A N 1
ATOM 1618 C CA . GLU A 1 198 ? -18.078 -10.285 20.871 1.00 91.62 198 GLU A CA 1
ATOM 1619 C C . GLU A 1 198 ? -18.397 -10.936 22.223 1.00 91.62 198 GLU A C 1
ATOM 1621 O O . GLU A 1 198 ? -19.563 -11.153 22.545 1.00 91.62 198 GLU A O 1
ATOM 1626 N N . LYS A 1 199 ? -17.386 -11.187 23.070 1.00 92.88 199 LYS A N 1
ATOM 1627 C CA . LYS A 1 199 ? -17.606 -11.676 24.442 1.00 92.88 199 LYS A CA 1
ATOM 1628 C C . LYS A 1 199 ? -18.411 -10.690 25.279 1.00 92.88 199 LYS A C 1
ATOM 1630 O O . LYS A 1 199 ? -19.296 -11.116 26.009 1.00 92.88 199 LYS A O 1
ATOM 1635 N N . GLN A 1 200 ? -18.120 -9.396 25.178 1.00 95.12 200 GLN A N 1
ATOM 1636 C CA . GLN A 1 200 ? -18.837 -8.366 25.931 1.00 95.12 200 GLN A CA 1
ATOM 1637 C C . GLN A 1 200 ? -20.284 -8.237 25.444 1.00 95.12 200 GLN A C 1
ATOM 1639 O O . GLN A 1 200 ? -21.193 -8.164 26.263 1.00 95.12 200 GLN A O 1
ATOM 1644 N N . MET A 1 201 ? -20.525 -8.305 24.132 1.00 94.50 201 MET A N 1
ATOM 1645 C CA . MET A 1 201 ? -21.883 -8.337 23.574 1.00 94.50 201 MET A CA 1
ATOM 1646 C C . MET A 1 201 ? -22.647 -9.588 24.019 1.00 94.50 201 MET A C 1
ATOM 1648 O O . MET A 1 201 ? -23.788 -9.487 24.464 1.00 94.50 201 MET A O 1
ATOM 1652 N N . HIS A 1 202 ? -21.999 -10.754 23.997 1.00 94.94 202 HIS A N 1
ATOM 1653 C CA . HIS A 1 202 ? -22.585 -11.991 24.505 1.00 94.94 202 HIS A CA 1
ATOM 1654 C C . HIS A 1 202 ? -22.906 -11.913 26.005 1.00 94.94 202 HIS A C 1
ATOM 1656 O O . HIS A 1 202 ? -23.954 -12.378 26.444 1.00 94.94 202 HIS A O 1
ATOM 1662 N N . TRP A 1 203 ? -22.038 -11.299 26.812 1.00 95.19 203 TRP A N 1
ATOM 1663 C CA . TRP A 1 203 ? -22.318 -11.080 28.230 1.00 95.19 203 TRP A CA 1
ATOM 1664 C C . TRP A 1 203 ? -23.477 -10.116 28.457 1.00 95.19 203 TRP A C 1
ATOM 1666 O O . TRP A 1 203 ? -24.274 -10.366 29.355 1.00 95.19 203 TRP A O 1
ATOM 1676 N N . ALA A 1 204 ? -23.636 -9.077 27.633 1.00 95.69 204 ALA A N 1
ATOM 1677 C CA . ALA A 1 204 ? -24.804 -8.201 27.710 1.00 95.69 204 ALA A CA 1
ATOM 1678 C C . ALA A 1 204 ? -26.106 -8.982 27.468 1.00 95.69 204 ALA A C 1
ATOM 1680 O O . ALA A 1 204 ? -27.063 -8.838 28.230 1.00 95.69 204 ALA A O 1
ATOM 1681 N N . GLU A 1 205 ? -26.111 -9.885 26.481 1.00 95.12 205 GLU A N 1
ATOM 1682 C CA . GLU A 1 205 ? -27.233 -10.799 26.237 1.00 95.12 205 GLU A CA 1
ATOM 1683 C C . GLU A 1 205 ? -27.489 -11.729 27.434 1.00 95.12 205 GLU A C 1
ATOM 1685 O O . GLU A 1 205 ? -28.631 -11.864 27.871 1.00 95.12 205 GLU A O 1
ATOM 1690 N N . GLN A 1 206 ? -26.444 -12.340 28.006 1.00 95.00 206 GLN A N 1
ATOM 1691 C CA . GLN A 1 206 ? -26.570 -13.229 29.172 1.00 95.00 206 GLN A CA 1
ATOM 1692 C C . GLN A 1 206 ? -27.062 -12.505 30.430 1.00 95.00 206 GLN A C 1
ATOM 1694 O O . GLN A 1 206 ? -27.818 -13.076 31.215 1.00 95.00 206 GLN A O 1
ATOM 1699 N N . MET A 1 207 ? -26.645 -11.254 30.615 1.00 92.75 207 MET A N 1
ATOM 1700 C CA . MET A 1 207 ? -27.095 -10.375 31.696 1.00 92.75 207 MET A CA 1
ATOM 1701 C C . MET A 1 207 ? -28.475 -9.769 31.422 1.00 92.75 207 MET A C 1
ATOM 1703 O O . MET A 1 207 ? -29.008 -9.073 32.282 1.00 92.75 207 MET A O 1
ATOM 1707 N N . ASN A 1 208 ? -29.058 -10.028 30.245 1.00 94.25 208 ASN A N 1
ATOM 1708 C CA . ASN A 1 208 ? -30.326 -9.463 29.799 1.00 94.25 208 ASN A CA 1
ATOM 1709 C C . ASN A 1 208 ? -30.358 -7.924 29.901 1.00 94.25 208 ASN A C 1
ATOM 1711 O O . ASN A 1 208 ? -31.372 -7.336 30.281 1.00 94.25 208 ASN A O 1
ATOM 1715 N N . THR A 1 209 ? -29.242 -7.273 29.563 1.00 96.19 209 THR A N 1
ATOM 1716 C CA . THR A 1 209 ? -29.157 -5.812 29.478 1.00 96.19 209 THR A CA 1
ATOM 1717 C C . THR A 1 209 ? -29.094 -5.350 28.026 1.00 96.19 209 THR A C 1
ATOM 1719 O O . THR A 1 209 ? -28.437 -5.955 27.181 1.00 96.19 209 THR A O 1
ATOM 1722 N N . ASP A 1 210 ? -29.783 -4.247 27.738 1.00 97.25 210 ASP A N 1
ATOM 1723 C CA . ASP A 1 210 ? -29.675 -3.527 26.467 1.00 97.25 210 ASP A CA 1
ATOM 1724 C C . ASP A 1 210 ? -28.647 -2.392 26.546 1.00 97.25 210 ASP A C 1
ATOM 1726 O O . ASP A 1 210 ? -28.474 -1.670 25.572 1.00 97.25 210 ASP A O 1
ATOM 1730 N N . LEU A 1 211 ? -27.983 -2.196 27.688 1.00 97.94 211 LEU A N 1
ATOM 1731 C CA . LEU A 1 211 ? -27.066 -1.085 27.898 1.00 97.94 211 LEU A CA 1
ATOM 1732 C C . LEU A 1 211 ? -25.613 -1.545 27.911 1.00 97.94 211 LEU A C 1
ATOM 1734 O O . LEU A 1 211 ? -25.262 -2.575 28.490 1.00 97.94 211 LEU A O 1
ATOM 1738 N N . VAL A 1 212 ? -24.760 -0.737 27.291 1.00 97.50 212 VAL A N 1
ATOM 1739 C CA . VAL A 1 212 ? -23.310 -0.917 27.319 1.00 97.50 212 VAL A CA 1
ATOM 1740 C C . VAL A 1 212 ? -22.596 0.389 27.611 1.00 97.50 212 VAL A C 1
ATOM 1742 O O . VAL A 1 212 ? -22.927 1.423 27.035 1.00 97.50 212 VAL A O 1
ATOM 1745 N N . GLU A 1 213 ? -21.588 0.331 28.470 1.00 97.56 213 GLU A N 1
ATOM 1746 C CA . GLU A 1 213 ? -20.682 1.434 28.765 1.00 97.56 213 GLU A CA 1
ATOM 1747 C C . GLU A 1 213 ? -19.433 1.347 27.878 1.00 97.56 213 GLU A C 1
ATOM 1749 O O . GLU A 1 213 ? -18.805 0.293 27.755 1.00 97.56 213 GLU A O 1
ATOM 1754 N N . VAL A 1 214 ? -19.054 2.468 27.261 1.00 96.56 214 VAL A N 1
ATOM 1755 C CA . VAL A 1 214 ? -17.832 2.587 26.456 1.00 96.56 214 VAL A CA 1
ATOM 1756 C C . VAL A 1 214 ? -16.755 3.309 27.253 1.00 96.56 214 VAL A C 1
ATOM 1758 O O . VAL A 1 214 ? -16.976 4.409 27.762 1.00 96.56 214 VAL A O 1
ATOM 1761 N N . THR A 1 215 ? -15.565 2.709 27.312 1.00 94.94 215 THR A N 1
ATOM 1762 C CA . THR A 1 215 ? -14.410 3.247 28.045 1.00 94.94 215 THR A CA 1
ATOM 1763 C C . THR A 1 215 ? -13.974 4.630 27.562 1.00 94.94 215 THR A C 1
ATOM 1765 O O . THR A 1 215 ? -14.249 5.005 26.425 1.00 94.94 215 THR A O 1
ATOM 1768 N N . THR A 1 216 ? -13.200 5.349 28.374 1.00 93.12 216 THR A N 1
ATOM 1769 C CA . THR A 1 216 ? -12.398 6.503 27.935 1.00 93.12 216 THR A CA 1
ATOM 1770 C C . THR A 1 216 ? -10.951 6.090 27.654 1.00 93.12 216 THR A C 1
ATOM 1772 O O . THR A 1 216 ? -10.440 5.126 28.229 1.00 93.12 216 THR A O 1
ATOM 1775 N N . SER A 1 217 ? -10.270 6.799 26.750 1.00 88.56 217 SER A N 1
ATOM 1776 C CA . SER A 1 217 ? -8.861 6.554 26.424 1.00 88.56 217 SER A CA 1
ATOM 1777 C C . SER A 1 217 ? -8.114 7.865 26.215 1.00 88.56 217 SER A C 1
ATOM 1779 O O . SER A 1 217 ? -8.578 8.755 25.514 1.00 88.56 217 SER A O 1
ATOM 1781 N N . TYR A 1 218 ? -6.904 7.954 26.767 1.00 85.19 218 TYR A N 1
ATOM 1782 C CA . TYR A 1 218 ? -5.996 9.078 26.517 1.00 85.19 218 TYR A CA 1
ATOM 1783 C C . TYR A 1 218 ? -5.248 8.942 25.172 1.00 85.19 218 TYR A C 1
ATOM 1785 O O . TYR A 1 218 ? -4.636 9.884 24.685 1.00 85.19 218 TYR A O 1
ATOM 1793 N N . ARG A 1 219 ? -5.302 7.756 24.544 1.00 85.44 219 ARG A N 1
ATOM 1794 C CA . ARG A 1 219 ? -4.702 7.440 23.233 1.00 85.44 219 ARG A CA 1
ATOM 1795 C C . ARG A 1 219 ? -5.788 7.347 22.173 1.00 85.44 219 ARG A C 1
ATOM 1797 O O . ARG A 1 219 ? -6.037 6.266 21.642 1.00 85.44 219 ARG A O 1
ATOM 1804 N N . ILE A 1 220 ? -6.476 8.452 21.914 1.00 87.44 220 ILE A N 1
ATOM 1805 C CA . ILE A 1 220 ? -7.680 8.438 21.084 1.00 87.44 220 ILE A CA 1
ATOM 1806 C C . ILE A 1 220 ? -7.651 9.502 19.987 1.00 87.44 220 ILE A C 1
ATOM 1808 O O . ILE A 1 220 ? -7.236 10.644 20.202 1.00 87.44 220 ILE A O 1
ATOM 1812 N N . CYS A 1 221 ? -8.092 9.113 18.791 1.00 85.25 221 CYS A N 1
ATOM 1813 C CA . CYS A 1 221 ? -8.268 10.035 17.676 1.00 85.25 221 CYS A CA 1
ATOM 1814 C C . CYS A 1 221 ? -9.545 10.874 17.846 1.00 85.25 221 CYS A C 1
ATOM 1816 O O . CYS A 1 221 ? -10.436 10.517 18.619 1.00 85.25 221 CYS A O 1
ATOM 1818 N N . GLY A 1 222 ? -9.672 11.943 17.057 1.00 87.25 222 GLY A N 1
ATOM 1819 C CA . GLY A 1 222 ? -10.847 12.820 17.109 1.00 87.25 222 GLY A CA 1
ATOM 1820 C C . GLY A 1 222 ? -12.156 12.149 16.704 1.00 87.25 222 GLY A C 1
ATOM 1821 O O . GLY A 1 222 ? -13.217 12.535 17.180 1.00 87.25 222 GLY A O 1
ATOM 1822 N N . GLU A 1 223 ? -12.102 11.102 15.875 1.00 89.44 223 GLU A N 1
ATOM 1823 C CA . GLU A 1 223 ? -13.305 10.350 15.510 1.00 89.44 223 GLU A CA 1
ATOM 1824 C C . GLU A 1 223 ? -13.805 9.492 16.677 1.00 89.44 223 GLU A C 1
ATOM 1826 O O . GLU A 1 223 ? -14.959 9.595 17.078 1.00 89.44 223 GLU A O 1
ATOM 1831 N N . CYS A 1 224 ? -12.923 8.690 17.279 1.00 88.19 224 CYS A N 1
ATOM 1832 C CA . CYS A 1 224 ? -13.262 7.837 18.417 1.00 88.19 224 CYS A CA 1
ATOM 1833 C C . CYS A 1 224 ? -13.634 8.648 19.671 1.00 88.19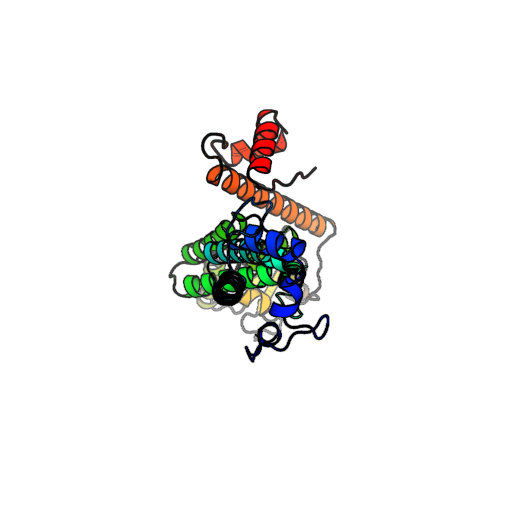 224 CYS A C 1
ATOM 1835 O O . CYS A 1 224 ? -14.469 8.192 20.453 1.00 88.19 224 CYS A O 1
ATOM 1837 N N . ALA A 1 225 ? -13.058 9.841 19.855 1.00 93.31 225 ALA A N 1
ATOM 1838 C CA . ALA A 1 225 ? -13.350 10.714 20.993 1.00 93.31 225 ALA A CA 1
ATOM 1839 C C . ALA A 1 225 ? -14.837 11.063 21.114 1.00 93.31 225 ALA A C 1
ATOM 1841 O O . ALA A 1 225 ? -15.390 11.019 22.209 1.00 93.31 225 ALA A O 1
ATOM 1842 N N . LYS A 1 226 ? -15.527 11.267 19.987 1.00 94.31 226 LYS A N 1
ATOM 1843 C CA . LYS A 1 226 ? -16.973 11.549 19.953 1.00 94.31 226 LYS A CA 1
ATOM 1844 C C . LYS A 1 226 ? -17.803 10.495 20.688 1.00 94.31 226 LYS A C 1
ATOM 1846 O O . LYS A 1 226 ? -18.882 10.803 21.201 1.00 94.31 226 LYS A O 1
ATOM 1851 N N . TYR A 1 227 ? -17.316 9.254 20.714 1.00 95.69 227 TYR A N 1
ATOM 1852 C CA . TYR A 1 227 ? -18.068 8.083 21.148 1.00 95.69 227 TYR A CA 1
ATOM 1853 C C . TYR A 1 227 ? -17.670 7.536 22.526 1.00 95.69 227 TYR A C 1
ATOM 1855 O O . TYR A 1 227 ? -18.385 6.678 23.047 1.00 95.69 227 TYR A O 1
ATOM 1863 N N . GLN A 1 228 ? -16.564 8.000 23.112 1.00 95.19 228 GLN A N 1
ATOM 1864 C CA . GLN A 1 228 ? -16.046 7.491 24.386 1.00 95.19 228 GLN A CA 1
ATOM 1865 C C . GLN A 1 228 ? -16.837 8.008 25.598 1.00 95.19 228 GLN A C 1
ATOM 1867 O O . GLN A 1 228 ? -17.475 9.059 25.520 1.00 95.19 228 GLN A O 1
ATOM 1872 N N . GLY A 1 229 ? -16.751 7.316 26.738 1.00 96.00 229 GLY A N 1
ATOM 1873 C CA . GLY A 1 229 ? -17.309 7.795 28.012 1.00 96.00 229 GLY A CA 1
ATOM 1874 C C . GLY A 1 229 ? -18.819 8.028 27.960 1.00 96.00 229 GLY A C 1
ATOM 1875 O O . GLY A 1 229 ? -19.309 9.109 28.295 1.00 96.00 229 GLY A O 1
ATOM 1876 N N . ARG A 1 230 ? -19.553 7.047 27.432 1.00 97.50 230 ARG A N 1
ATOM 1877 C CA . ARG A 1 230 ? -21.013 7.074 27.257 1.00 97.50 230 ARG A CA 1
ATOM 1878 C C . ARG A 1 230 ? -21.585 5.687 27.512 1.00 97.50 230 ARG A C 1
ATOM 1880 O O . ARG A 1 230 ? -20.927 4.685 27.226 1.00 97.50 230 ARG A O 1
ATOM 1887 N N . ILE A 1 231 ? -22.831 5.651 27.963 1.00 98.25 231 ILE A N 1
ATOM 1888 C CA . ILE A 1 231 ? -23.674 4.459 27.950 1.00 98.25 231 ILE A CA 1
ATOM 1889 C C . ILE A 1 231 ? -24.588 4.518 26.726 1.00 98.25 231 ILE A C 1
ATOM 1891 O O . ILE A 1 231 ? -25.168 5.559 26.413 1.00 98.25 231 ILE A O 1
ATOM 1895 N N . TYR A 1 232 ? -24.717 3.394 26.029 1.00 98.31 232 TYR A N 1
ATOM 1896 C CA . TYR A 1 232 ? -25.541 3.255 24.834 1.00 98.31 232 TYR A CA 1
ATOM 1897 C C . TYR A 1 232 ? -26.574 2.151 24.994 1.00 98.31 232 TYR A C 1
ATOM 1899 O O . TYR A 1 232 ? -26.279 1.112 25.575 1.00 98.31 232 TYR A O 1
ATOM 1907 N N . SER A 1 233 ? -27.729 2.333 24.358 1.00 98.12 233 SER A N 1
ATOM 1908 C CA . SER A 1 233 ? -28.676 1.252 24.086 1.00 98.12 233 SER A CA 1
ATOM 1909 C C . SER A 1 233 ? -28.218 0.462 22.856 1.00 98.12 233 SER A C 1
ATOM 1911 O O . SER A 1 233 ? -28.163 1.007 21.749 1.00 98.12 233 SER A O 1
ATOM 1913 N N . ILE A 1 234 ? -27.902 -0.826 23.022 1.00 97.56 234 ILE A N 1
ATOM 1914 C CA . ILE A 1 234 ? -27.450 -1.733 21.956 1.00 97.56 234 ILE A CA 1
ATOM 1915 C C . ILE A 1 234 ? -28.483 -1.765 20.826 1.00 97.56 234 ILE A C 1
ATOM 1917 O O . ILE A 1 234 ? -28.129 -1.588 19.656 1.00 97.56 234 ILE A O 1
ATOM 1921 N N . SER A 1 235 ? -29.757 -1.980 21.166 1.00 96.75 235 SER A N 1
ATOM 1922 C CA . SER A 1 235 ? -30.857 -2.063 20.200 1.00 96.75 235 SER A CA 1
ATOM 1923 C C . SER A 1 235 ? -31.418 -0.698 19.784 1.00 96.75 235 SER A C 1
ATOM 1925 O O . SER A 1 235 ? -32.080 -0.585 18.748 1.00 96.75 235 SER A O 1
ATOM 1927 N N . GLY A 1 236 ? -31.171 0.348 20.575 1.00 97.31 236 GLY A N 1
ATOM 1928 C CA . GLY A 1 236 ? -31.799 1.663 20.447 1.00 97.31 236 GLY A CA 1
ATOM 1929 C C . GLY A 1 236 ? -33.251 1.708 20.937 1.00 97.31 236 GLY A C 1
ATOM 1930 O O . GLY A 1 236 ? -33.969 2.654 20.588 1.00 97.31 236 GLY A O 1
ATOM 1931 N N . LYS A 1 237 ? -33.723 0.688 21.669 1.00 97.00 237 LYS A N 1
ATOM 1932 C CA . LYS A 1 237 ? -35.083 0.647 22.234 1.00 97.00 237 LYS A CA 1
ATOM 1933 C C . LYS A 1 237 ? -35.206 1.523 23.473 1.00 97.00 237 LYS A C 1
ATOM 1935 O O . LYS A 1 237 ? -36.212 2.221 23.597 1.00 97.00 237 LYS A O 1
ATOM 1940 N N . ASP A 1 238 ? -34.194 1.529 24.338 1.00 97.00 238 ASP A N 1
ATOM 1941 C CA . ASP A 1 238 ? -34.152 2.456 25.463 1.00 97.00 238 ASP A CA 1
ATOM 1942 C C . ASP A 1 238 ? -33.779 3.858 24.970 1.00 97.00 238 ASP A C 1
ATOM 1944 O O . ASP A 1 238 ? -32.630 4.144 24.643 1.00 97.00 238 ASP A O 1
ATOM 1948 N N . LYS A 1 239 ? -34.783 4.739 24.890 1.00 97.62 239 LYS A N 1
ATOM 1949 C CA . LYS A 1 239 ? -34.635 6.110 24.380 1.00 97.62 239 LYS A CA 1
ATOM 1950 C C . LYS A 1 239 ? -33.985 7.070 25.371 1.00 97.62 239 LYS A C 1
ATOM 1952 O O . LYS A 1 239 ? -33.716 8.206 24.987 1.00 97.62 239 LYS A O 1
ATOM 1957 N N . ARG A 1 240 ? -33.742 6.646 26.617 1.00 97.25 240 ARG A N 1
ATOM 1958 C CA . ARG A 1 240 ? -32.972 7.442 27.582 1.00 97.25 240 ARG A CA 1
ATOM 1959 C C . ARG A 1 240 ? -31.508 7.525 27.167 1.00 97.25 240 ARG A C 1
ATOM 1961 O O . ARG A 1 240 ? -30.863 8.524 27.457 1.00 97.25 240 ARG A O 1
ATOM 1968 N N . PHE A 1 241 ? -31.001 6.516 26.462 1.00 98.19 241 PHE A N 1
ATOM 1969 C CA . PHE A 1 241 ? -29.618 6.451 26.005 1.00 98.19 241 PHE A CA 1
ATOM 1970 C C . PHE A 1 241 ? -29.533 6.556 24.475 1.00 98.19 241 PHE A C 1
ATOM 1972 O O . PHE A 1 241 ? -30.453 6.139 23.764 1.00 98.19 241 PHE A O 1
ATOM 1979 N N . PRO A 1 242 ? -28.427 7.091 23.929 1.00 98.06 242 PRO A N 1
ATOM 1980 C CA . PRO A 1 242 ? -28.186 7.039 22.494 1.00 98.06 242 PRO A CA 1
ATOM 1981 C C . PRO A 1 242 ? -28.116 5.589 22.004 1.00 98.06 242 PRO A C 1
ATOM 1983 O O . PRO A 1 242 ? -27.653 4.688 22.707 1.00 98.06 242 PRO A O 1
ATOM 1986 N N . LYS A 1 243 ? -28.531 5.361 20.755 1.00 98.31 243 LYS A N 1
ATOM 1987 C CA . LYS A 1 243 ? -28.337 4.064 20.099 1.00 98.31 243 LYS A CA 1
ATOM 1988 C C . LYS A 1 243 ? -26.839 3.790 19.936 1.00 98.31 243 LYS A C 1
ATOM 1990 O O . LYS A 1 243 ? -26.095 4.688 19.542 1.00 98.31 243 LYS A O 1
ATOM 1995 N N . PHE A 1 244 ? -26.422 2.550 20.185 1.00 97.44 244 PHE A N 1
ATOM 1996 C CA . PHE A 1 244 ? -25.046 2.116 19.974 1.00 97.44 244 PHE A CA 1
ATOM 1997 C C . PHE A 1 244 ? -24.631 2.350 18.510 1.00 97.44 244 PHE A C 1
ATOM 1999 O O . PHE A 1 244 ? -25.311 1.851 17.606 1.00 97.44 244 PHE A O 1
ATOM 2006 N N . PRO A 1 245 ? -23.565 3.131 18.264 1.00 95.06 245 PRO A N 1
ATOM 2007 C CA . PRO A 1 245 ? -23.238 3.630 16.936 1.00 95.06 245 PRO A CA 1
ATOM 2008 C C . PRO A 1 245 ? -22.668 2.526 16.047 1.00 95.06 245 PRO A C 1
ATOM 2010 O O . PRO A 1 245 ? -21.821 1.738 16.477 1.00 95.06 245 PRO A O 1
ATOM 2013 N N . ASP A 1 246 ? -23.079 2.522 14.777 1.00 90.81 246 ASP A N 1
ATOM 2014 C CA . ASP A 1 246 ? -22.619 1.537 13.792 1.00 90.81 246 ASP A CA 1
ATOM 2015 C C . ASP A 1 246 ? -21.090 1.591 13.622 1.00 90.81 246 ASP A C 1
ATOM 2017 O O . ASP A 1 246 ? -20.446 0.551 13.580 1.00 90.81 246 ASP A O 1
ATOM 2021 N N . TYR A 1 247 ? -20.483 2.781 13.717 1.00 87.00 247 TYR A N 1
ATOM 2022 C CA . TYR A 1 247 ? -19.024 2.959 13.735 1.00 87.00 247 TYR A CA 1
ATOM 2023 C C . TYR A 1 247 ? -18.304 2.113 14.806 1.00 87.00 247 TYR A C 1
ATOM 2025 O O . TYR A 1 247 ? -17.288 1.472 14.526 1.00 87.00 247 TYR A O 1
ATOM 2033 N N . LEU A 1 248 ? -18.814 2.071 16.046 1.00 89.75 248 LEU A N 1
ATOM 2034 C CA . LEU A 1 248 ? -18.209 1.242 17.100 1.00 89.75 248 LEU A CA 1
ATOM 2035 C C . LEU A 1 248 ? -18.508 -0.247 16.901 1.00 89.75 248 LEU A C 1
ATOM 2037 O O . LEU A 1 248 ? -17.687 -1.089 17.260 1.00 89.75 248 LEU A O 1
ATOM 2041 N N . ARG A 1 249 ? -19.663 -0.573 16.313 1.00 88.88 249 ARG A N 1
ATOM 2042 C CA . ARG A 1 249 ? -20.052 -1.951 15.994 1.00 88.88 249 ARG A CA 1
ATOM 2043 C C . ARG A 1 249 ? -19.189 -2.551 14.889 1.00 88.88 249 ARG A C 1
ATOM 2045 O O . ARG A 1 249 ? -18.809 -3.711 14.985 1.00 88.88 249 ARG A O 1
ATOM 2052 N N . GLU A 1 250 ? -18.885 -1.765 13.866 1.00 84.69 250 GLU A N 1
ATOM 2053 C CA . GLU A 1 250 ? -18.043 -2.159 12.739 1.00 84.69 250 GLU A CA 1
ATOM 2054 C C . GLU A 1 250 ? -16.571 -2.209 13.139 1.00 84.69 250 GLU A C 1
ATOM 2056 O O . GLU A 1 250 ? -15.875 -3.159 12.793 1.00 84.69 250 GLU A O 1
ATOM 2061 N N . SER A 1 251 ? -16.103 -1.227 13.918 1.00 79.44 251 SER A N 1
ATOM 2062 C CA . SER A 1 251 ? -14.712 -1.206 14.372 1.00 79.44 251 SER A CA 1
ATOM 2063 C C . SER A 1 251 ? -14.415 -2.225 15.470 1.00 79.44 251 SER A C 1
ATOM 2065 O O . SER A 1 251 ? -13.253 -2.570 15.635 1.00 79.44 251 SER A O 1
ATOM 2067 N N . LYS A 1 252 ? -15.407 -2.697 16.241 1.00 83.06 252 LYS A N 1
ATOM 2068 C CA . LYS A 1 2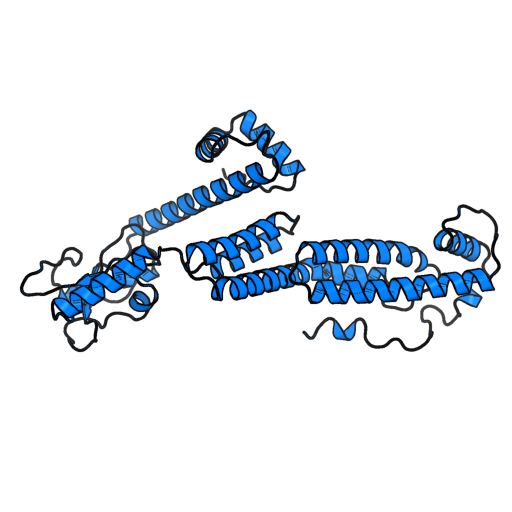52 ? -15.241 -3.701 17.317 1.00 83.06 252 LYS A CA 1
ATOM 2069 C C . LYS A 1 252 ? -14.081 -3.393 18.278 1.00 83.06 252 LYS A C 1
ATOM 2071 O O . LYS A 1 252 ? -13.328 -4.273 18.691 1.00 83.06 252 LYS A O 1
ATOM 2076 N N . GLY A 1 253 ? -13.891 -2.111 18.591 1.00 72.06 253 GLY A N 1
ATOM 2077 C CA . GLY A 1 253 ? -12.796 -1.632 19.444 1.00 72.06 253 GLY A CA 1
ATOM 2078 C C . GLY A 1 253 ? -11.416 -1.580 18.772 1.00 72.06 253 GLY A C 1
ATOM 2079 O O . GLY A 1 253 ? -10.436 -1.213 19.421 1.00 72.06 253 GLY A O 1
ATOM 2080 N N . ALA A 1 254 ? -11.323 -1.874 17.473 1.00 71.62 254 ALA A N 1
ATOM 2081 C CA . ALA A 1 254 ? -10.073 -2.053 16.744 1.00 71.62 254 ALA A CA 1
ATOM 2082 C C . ALA A 1 254 ? -9.458 -0.803 16.111 1.00 71.62 254 ALA A C 1
ATOM 2084 O O . ALA A 1 254 ? -8.518 -0.906 15.332 1.00 71.62 254 ALA A O 1
ATOM 2085 N N . HIS A 1 255 ? -9.953 0.392 16.422 1.00 74.88 255 HIS A N 1
ATOM 2086 C CA . HIS A 1 255 ? -9.342 1.622 15.911 1.00 74.88 255 HIS A CA 1
ATOM 2087 C C . HIS A 1 255 ? -8.455 2.317 16.956 1.00 74.88 255 HIS A C 1
ATOM 2089 O O . HIS A 1 255 ? -7.292 2.617 16.700 1.00 74.88 255 HIS A O 1
ATOM 2095 N N . CYS A 1 256 ? -8.989 2.567 18.155 1.00 79.94 256 CYS A N 1
ATOM 2096 C CA . CYS A 1 256 ? -8.266 3.222 19.258 1.00 79.94 256 CYS A CA 1
ATOM 2097 C C . CYS A 1 256 ? -8.328 2.434 20.576 1.00 79.94 256 CYS A C 1
ATOM 2099 O O . CYS A 1 256 ? -7.991 2.968 21.632 1.00 79.94 256 CYS A O 1
ATOM 2101 N N . GLY A 1 257 ? -8.756 1.167 20.536 1.00 80.81 257 GLY A N 1
ATOM 2102 C CA . GLY A 1 257 ? -8.833 0.322 21.728 1.00 80.81 257 GLY A CA 1
ATOM 2103 C C . GLY A 1 257 ? -9.952 0.709 22.693 1.00 80.81 257 GLY A C 1
ATOM 2104 O O . GLY A 1 257 ? -9.809 0.475 23.889 1.00 80.81 257 GLY A O 1
ATOM 2105 N N . LEU A 1 258 ? -11.035 1.321 22.200 1.00 90.06 258 LEU A N 1
ATOM 2106 C CA . LEU A 1 258 ? -12.237 1.527 23.006 1.00 90.06 258 LEU A CA 1
ATOM 2107 C C . LEU A 1 258 ? -12.863 0.170 23.318 1.00 90.06 258 LEU A C 1
ATOM 2109 O O . LEU A 1 258 ? -13.190 -0.588 22.406 1.00 90.06 258 LEU A O 1
ATOM 2113 N N . ILE A 1 259 ? -13.024 -0.123 24.604 1.00 91.25 259 ILE A N 1
ATOM 2114 C CA . ILE A 1 259 ? -13.652 -1.353 25.075 1.00 91.25 259 ILE A CA 1
ATOM 2115 C C . ILE A 1 259 ? -15.100 -1.039 25.436 1.00 91.25 259 ILE A C 1
ATOM 2117 O O . ILE A 1 259 ? -15.436 0.065 25.870 1.00 91.25 259 ILE A O 1
ATOM 2121 N N . VAL A 1 260 ? -15.957 -2.026 25.216 1.00 94.50 260 VAL A N 1
ATOM 2122 C CA . VAL A 1 260 ? -17.375 -1.971 25.545 1.00 94.50 260 VAL A CA 1
ATOM 2123 C C . VAL A 1 260 ? -17.629 -2.961 26.670 1.00 94.50 260 VAL A C 1
ATOM 2125 O O . VAL A 1 260 ? -17.156 -4.090 26.587 1.00 94.50 260 VAL A O 1
ATOM 2128 N N . TYR A 1 261 ? -18.359 -2.553 27.701 1.00 95.56 261 TYR A N 1
ATOM 2129 C CA . TYR A 1 261 ? -18.757 -3.416 28.810 1.00 95.56 261 TYR A CA 1
ATOM 2130 C C . TYR A 1 261 ? -20.282 -3.424 28.941 1.00 95.56 261 TYR A C 1
ATOM 2132 O O . TYR A 1 261 ? -20.890 -2.362 28.803 1.00 95.56 261 TYR A O 1
ATOM 2140 N N . PRO A 1 262 ? -20.921 -4.576 29.216 1.00 96.81 262 PRO A N 1
ATOM 2141 C CA . PRO A 1 262 ? -22.304 -4.611 29.672 1.00 96.81 262 PRO A CA 1
ATOM 2142 C C . PRO A 1 262 ? -22.495 -3.671 30.855 1.00 96.81 262 PRO A C 1
ATOM 2144 O O . PRO A 1 262 ? -21.633 -3.592 31.729 1.00 96.81 262 PRO A O 1
ATOM 2147 N N . PHE A 1 263 ? -23.622 -2.972 30.870 1.00 97.19 263 PHE A N 1
ATOM 2148 C CA . PHE A 1 263 ? -23.983 -2.074 31.952 1.00 97.19 263 PHE A CA 1
ATOM 2149 C C . PHE A 1 263 ? -25.402 -2.379 32.412 1.00 97.19 263 PHE A C 1
ATOM 2151 O O . PHE A 1 263 ? -26.313 -2.491 31.595 1.00 97.19 263 PHE A O 1
ATOM 2158 N N . HIS A 1 264 ? -25.609 -2.510 33.714 1.00 93.94 264 HIS A N 1
ATOM 2159 C CA . HIS A 1 264 ? -26.915 -2.729 34.313 1.00 93.94 264 HIS A CA 1
ATOM 2160 C C . HIS A 1 264 ? -27.148 -1.719 35.440 1.00 93.94 264 HIS A C 1
ATOM 2162 O O . HIS A 1 264 ? -26.524 -1.813 36.494 1.00 93.94 264 HIS A O 1
ATOM 2168 N N . GLU A 1 265 ? -28.084 -0.784 35.248 1.00 89.06 265 GLU A N 1
ATOM 2169 C CA . GLU A 1 265 ? -28.321 0.351 36.164 1.00 89.06 265 GLU A CA 1
ATOM 2170 C C . GLU A 1 265 ? -28.558 -0.056 37.630 1.00 89.06 265 GLU A C 1
ATOM 2172 O O . GLU A 1 265 ? -28.228 0.703 38.535 1.00 89.06 265 GLU A O 1
ATOM 2177 N N . GLU A 1 266 ? -29.125 -1.241 37.884 1.00 87.81 266 GLU A N 1
ATOM 2178 C CA . GLU A 1 266 ? -29.388 -1.710 39.255 1.00 87.81 266 GLU A CA 1
ATOM 2179 C C . GLU A 1 266 ? -28.135 -2.187 40.005 1.00 87.81 266 GLU A C 1
ATOM 2181 O O . GLU A 1 266 ? -28.117 -2.161 41.236 1.00 87.81 266 GLU A O 1
ATOM 2186 N N . TYR A 1 267 ? -27.114 -2.663 39.287 1.00 87.88 267 TYR A N 1
ATOM 2187 C CA . TYR A 1 267 ? -25.975 -3.379 39.881 1.00 87.88 267 TYR A CA 1
ATOM 2188 C C . TYR A 1 267 ? -24.635 -2.695 39.619 1.00 87.88 267 TYR A C 1
ATOM 2190 O O . TYR A 1 267 ? -23.706 -2.847 40.415 1.00 87.88 267 TYR A O 1
ATOM 2198 N N . ASP A 1 268 ? -24.536 -1.939 38.530 1.00 91.38 268 ASP A N 1
ATOM 2199 C CA . ASP A 1 268 ? -23.294 -1.345 38.072 1.00 91.38 268 ASP A CA 1
ATOM 2200 C C . ASP A 1 268 ? -23.202 0.138 38.425 1.00 91.38 268 ASP A C 1
ATOM 2202 O O . ASP A 1 268 ? -24.173 0.893 38.421 1.00 91.38 268 ASP A O 1
ATOM 2206 N N . ILE A 1 269 ? -21.970 0.566 38.682 1.00 92.31 269 ILE A N 1
ATOM 2207 C CA . ILE A 1 269 ? -21.597 1.974 38.784 1.00 92.31 269 ILE A CA 1
ATOM 2208 C C . ILE A 1 269 ? -20.848 2.313 37.500 1.00 92.31 269 ILE A C 1
ATOM 2210 O O . ILE A 1 269 ? -19.854 1.652 37.190 1.00 92.31 269 ILE A O 1
ATOM 2214 N N . ALA A 1 270 ? -21.310 3.337 36.778 1.00 94.44 270 ALA A N 1
ATOM 2215 C CA . ALA A 1 270 ? -20.647 3.806 35.565 1.00 94.44 270 ALA A CA 1
ATOM 2216 C C . ALA A 1 270 ? -19.217 4.258 35.900 1.00 94.44 270 ALA A C 1
ATOM 2218 O O . ALA A 1 270 ? -19.009 5.108 36.769 1.00 94.44 270 ALA A O 1
ATOM 2219 N N . ARG A 1 271 ? -18.222 3.645 35.255 1.00 94.25 271 ARG A N 1
ATOM 2220 C CA . ARG A 1 271 ? -16.795 3.871 35.543 1.00 94.25 271 ARG A CA 1
ATOM 2221 C C . ARG A 1 271 ? -16.157 4.916 34.641 1.00 94.25 271 ARG A C 1
ATOM 2223 O O . ARG A 1 271 ? -15.113 5.461 34.988 1.00 94.25 271 ARG A O 1
ATOM 2230 N N . TYR A 1 272 ? -16.747 5.140 33.476 1.00 94.44 272 TYR A N 1
ATOM 2231 C CA . TYR A 1 272 ? -16.201 5.958 32.396 1.00 94.44 272 TYR A CA 1
ATOM 2232 C C . TYR A 1 272 ? -17.122 7.118 32.020 1.00 94.44 272 TYR A C 1
ATOM 2234 O O . TYR A 1 272 ? -16.781 7.915 31.146 1.00 94.44 272 TYR A O 1
ATOM 2242 N N . VAL A 1 273 ? -18.281 7.215 32.669 1.00 94.44 273 VAL A N 1
ATOM 2243 C CA . VAL A 1 273 ? -19.219 8.325 32.530 1.00 94.44 273 VAL A CA 1
ATOM 2244 C C . VAL A 1 273 ? -19.151 9.183 33.787 1.00 94.44 273 VAL A C 1
ATOM 2246 O O . VAL A 1 273 ? -19.443 8.716 34.885 1.00 94.44 273 VAL A O 1
ATOM 2249 N N . GLU A 1 274 ? -18.772 10.447 33.628 1.00 88.38 274 GLU A N 1
ATOM 2250 C CA . GLU A 1 274 ? -18.740 11.402 34.735 1.00 88.38 274 GLU A CA 1
ATOM 2251 C C . GLU A 1 274 ? -20.104 12.085 34.908 1.00 88.38 274 GLU A C 1
ATOM 2253 O O . GLU A 1 274 ? -20.696 12.583 33.947 1.00 88.38 274 GLU A O 1
ATOM 2258 N N . GLY A 1 275 ? -20.597 12.137 36.148 1.00 91.75 275 GLY A N 1
ATOM 2259 C CA . GLY A 1 275 ? -21.835 12.834 36.500 1.00 91.75 275 GLY A CA 1
ATOM 2260 C C . GLY A 1 275 ? -23.108 12.047 36.178 1.00 91.75 275 GLY A C 1
ATOM 2261 O O . GLY A 1 275 ? -23.193 10.845 36.420 1.00 91.75 275 GLY A O 1
ATOM 2262 N N . ASP A 1 276 ? -24.133 12.750 35.693 1.00 95.88 276 ASP A N 1
ATOM 2263 C CA . ASP A 1 276 ? -25.419 12.143 35.348 1.00 95.88 276 ASP A CA 1
ATOM 2264 C C . ASP A 1 276 ? -25.283 11.275 34.091 1.00 95.88 276 ASP A C 1
ATOM 2266 O O . ASP A 1 276 ? -24.976 11.766 33.002 1.00 95.88 276 ASP A O 1
ATOM 2270 N N . ILE A 1 277 ? -25.526 9.972 34.241 1.00 96.19 277 ILE A N 1
ATOM 2271 C CA . ILE A 1 277 ? -25.270 9.001 33.175 1.00 96.19 277 ILE A CA 1
ATOM 2272 C C . ILE A 1 277 ? -26.127 9.234 31.928 1.00 96.19 277 ILE A C 1
ATOM 2274 O O . ILE A 1 277 ? -25.677 8.935 30.823 1.00 96.19 277 ILE A O 1
ATOM 2278 N N . ILE A 1 278 ? -27.333 9.787 32.072 1.00 97.00 278 ILE A N 1
ATOM 2279 C CA . ILE A 1 278 ? -28.239 10.053 30.953 1.00 97.00 278 ILE A CA 1
ATOM 2280 C C . ILE A 1 278 ? -27.781 11.325 30.236 1.00 97.00 278 ILE A C 1
ATOM 2282 O O . ILE A 1 278 ? -27.588 11.313 29.018 1.00 97.00 278 ILE A O 1
ATOM 2286 N N . ALA A 1 279 ? -27.558 12.413 30.972 1.00 97.19 279 ALA A N 1
ATOM 2287 C CA . ALA A 1 279 ? -27.133 13.690 30.410 1.00 97.19 279 ALA A CA 1
ATOM 2288 C C . ALA A 1 279 ? -25.764 13.573 29.724 1.00 97.19 279 ALA A C 1
ATOM 2290 O O . ALA A 1 279 ? -25.617 13.971 28.566 1.00 97.19 279 ALA A O 1
ATOM 2291 N N . THR A 1 280 ? -24.781 12.959 30.390 1.00 96.62 280 THR A N 1
ATOM 2292 C CA . THR A 1 280 ? -23.423 12.799 29.853 1.00 96.62 280 THR A CA 1
ATOM 2293 C C . THR A 1 280 ? -23.399 11.875 28.638 1.00 96.62 280 THR A C 1
ATOM 2295 O O . THR A 1 280 ? -22.667 12.144 27.680 1.00 96.62 280 THR A O 1
ATOM 2298 N N . SER A 1 281 ? -24.232 10.828 28.612 1.00 97.75 281 SER A N 1
ATOM 2299 C CA . SER A 1 281 ? -24.321 9.925 27.455 1.00 97.75 281 SER A CA 1
ATOM 2300 C C . SER A 1 281 ? -24.973 10.578 26.237 1.00 97.75 281 SER A C 1
ATOM 2302 O O . SER A 1 281 ? -24.603 10.253 25.110 1.00 97.75 281 SER A O 1
ATOM 2304 N N . ASN A 1 282 ? -25.881 11.538 26.441 1.00 97.38 282 ASN A N 1
ATOM 2305 C CA . ASN A 1 282 ? -26.573 12.271 25.373 1.00 97.38 282 ASN A CA 1
ATOM 2306 C C . ASN A 1 282 ? -25.901 13.595 24.967 1.00 97.38 282 ASN A C 1
ATOM 2308 O O . ASN A 1 282 ? -26.449 14.327 24.141 1.00 97.38 282 ASN A O 1
ATOM 2312 N N . ARG A 1 283 ? -24.714 13.919 25.502 1.00 96.62 283 ARG A N 1
ATOM 2313 C CA . ARG A 1 283 ? -23.958 15.116 25.087 1.00 96.62 283 ARG A CA 1
ATOM 2314 C C . ARG A 1 283 ? -23.677 15.104 23.568 1.00 96.62 283 ARG A C 1
ATOM 2316 O O . ARG A 1 283 ? -23.645 14.025 22.972 1.00 96.62 283 ARG A O 1
ATOM 2323 N N . PRO A 1 284 ? -23.437 16.248 22.906 1.00 97.19 284 PRO A N 1
ATOM 2324 C CA . PRO A 1 284 ? -23.181 16.280 21.462 1.00 97.19 284 PRO A CA 1
ATOM 2325 C C . PRO A 1 284 ? -22.054 15.329 21.017 1.00 97.19 284 PRO A C 1
ATOM 2327 O O . PRO A 1 284 ? -21.074 15.154 21.737 1.00 97.19 284 PRO A O 1
ATOM 2330 N N . PHE A 1 285 ? -22.179 14.708 19.839 1.00 95.94 285 PHE A N 1
ATOM 2331 C CA . PHE A 1 285 ? -21.162 13.813 19.255 1.00 95.94 285 PHE A CA 1
ATOM 2332 C C . PHE A 1 285 ? -20.077 14.615 18.520 1.00 95.94 285 PHE A C 1
ATOM 2334 O O . PHE A 1 285 ? -19.956 14.562 17.296 1.00 95.94 285 PHE A O 1
ATOM 2341 N N . VAL A 1 286 ? -19.319 15.401 19.279 1.00 94.75 286 VAL A N 1
ATOM 2342 C CA . VAL A 1 286 ? -18.218 16.245 18.792 1.00 94.75 286 VAL A CA 1
ATOM 2343 C C . VAL A 1 286 ? -16.898 15.798 19.416 1.00 94.75 286 VAL A C 1
ATOM 2345 O O . VAL A 1 286 ? -16.910 15.114 20.436 1.00 94.75 286 VAL A O 1
ATOM 2348 N N . ASP A 1 287 ? -15.776 16.129 18.774 1.00 92.38 287 ASP A N 1
ATOM 2349 C CA . ASP A 1 287 ? -14.446 15.890 19.346 1.00 92.38 287 ASP A CA 1
ATOM 2350 C C . ASP A 1 287 ? -14.271 16.815 20.557 1.00 92.38 287 ASP A C 1
ATOM 2352 O O . ASP A 1 287 ? -14.146 18.028 20.400 1.00 92.38 287 ASP A O 1
ATOM 2356 N N . ASP A 1 288 ? -14.357 16.237 21.754 1.00 91.31 288 ASP A N 1
ATOM 2357 C CA . ASP A 1 288 ? -14.265 16.918 23.045 1.00 91.31 288 ASP A CA 1
ATOM 2358 C C . ASP A 1 288 ? -12.878 16.761 23.691 1.00 91.31 288 ASP A C 1
ATOM 2360 O O . ASP A 1 288 ? -12.713 17.034 24.881 1.00 91.31 288 ASP A O 1
ATOM 2364 N N . ARG A 1 289 ? -11.870 16.335 22.913 1.00 93.31 289 ARG A N 1
ATOM 2365 C CA . ARG A 1 289 ? -10.499 16.191 23.409 1.00 93.31 289 ARG A CA 1
ATOM 2366 C C . ARG A 1 289 ? -9.904 17.530 23.825 1.00 93.31 289 ARG A C 1
ATOM 2368 O O . ARG A 1 289 ? -10.031 18.526 23.118 1.00 93.31 289 ARG A O 1
ATOM 2375 N N . THR A 1 290 ? -9.163 17.509 24.927 1.00 93.56 290 THR A N 1
ATOM 2376 C CA . THR A 1 290 ? -8.312 18.631 25.334 1.00 93.56 290 THR A CA 1
ATOM 2377 C C . THR A 1 290 ? -7.077 18.732 24.438 1.00 93.56 290 THR A C 1
ATOM 2379 O O . THR A 1 290 ? -6.644 17.741 23.843 1.00 93.56 290 THR A O 1
ATOM 2382 N N . GLU A 1 291 ? -6.442 19.903 24.384 1.00 93.94 291 GLU A N 1
ATOM 2383 C CA . GLU A 1 291 ? -5.163 20.092 23.685 1.00 93.94 291 GLU A CA 1
ATOM 2384 C C . GLU A 1 291 ? -4.093 19.097 24.161 1.00 93.94 291 GLU A C 1
ATOM 2386 O O . GLU A 1 291 ? -3.317 18.580 23.359 1.00 93.94 291 GLU A O 1
ATOM 2391 N N . GLU A 1 292 ? -4.091 18.765 25.453 1.00 93.31 292 GLU A N 1
ATOM 2392 C CA . GLU A 1 292 ? -3.186 17.770 26.035 1.00 93.31 292 GLU A CA 1
ATOM 2393 C C . GLU A 1 292 ? -3.435 16.365 25.466 1.00 93.31 292 GLU A C 1
ATOM 2395 O O . GLU A 1 292 ? -2.489 15.655 25.123 1.00 93.31 292 GLU A O 1
ATOM 2400 N N . GLN A 1 293 ? -4.702 15.965 25.310 1.00 90.06 293 GLN A N 1
ATOM 2401 C CA . GLN A 1 293 ? -5.070 14.681 24.705 1.00 90.06 293 GLN A CA 1
ATOM 2402 C C . GLN A 1 293 ? -4.739 14.635 23.212 1.00 90.06 293 GLN A C 1
ATOM 2404 O O . GLN A 1 293 ? -4.315 13.593 22.706 1.00 90.06 293 GLN A O 1
ATOM 2409 N N . ILE A 1 294 ? -4.918 15.754 22.502 1.00 87.94 294 ILE A N 1
ATOM 2410 C CA . ILE A 1 294 ? -4.538 15.879 21.092 1.00 87.94 294 ILE A CA 1
ATOM 2411 C C . ILE A 1 294 ? -3.027 15.680 20.953 1.00 87.94 294 ILE A C 1
ATOM 2413 O O . ILE A 1 294 ? -2.606 14.788 20.215 1.00 87.94 294 ILE A O 1
ATOM 2417 N N . GLN A 1 295 ? -2.229 16.422 21.725 1.00 90.88 295 GLN A N 1
ATOM 2418 C CA . GLN A 1 295 ? -0.771 16.321 21.698 1.00 90.88 295 GLN A CA 1
ATOM 2419 C C . GLN A 1 295 ? -0.293 14.910 22.063 1.00 90.88 295 GLN A C 1
ATOM 2421 O O . GLN A 1 295 ? 0.554 14.339 21.378 1.00 90.88 295 GLN A O 1
ATOM 2426 N N . PHE A 1 296 ? -0.881 14.300 23.096 1.00 90.19 296 PHE A N 1
ATOM 2427 C CA . PHE A 1 296 ? -0.532 12.940 23.499 1.00 90.19 296 PHE A CA 1
ATOM 2428 C C . PHE A 1 296 ? -0.803 11.915 22.393 1.00 90.19 296 PHE A C 1
ATOM 2430 O O . PHE A 1 296 ? -0.002 11.005 22.167 1.00 90.19 296 PHE A O 1
ATOM 2437 N N . TYR A 1 297 ? -1.935 12.041 21.694 1.00 83.06 297 TYR A N 1
ATOM 2438 C CA . TYR A 1 297 ? -2.255 11.166 20.571 1.00 83.06 297 TYR A CA 1
ATOM 2439 C C . TYR A 1 297 ? -1.267 11.354 19.413 1.00 83.06 297 TYR A C 1
ATOM 2441 O O . TYR A 1 297 ? -0.800 10.365 18.847 1.00 83.06 297 TYR A O 1
ATOM 2449 N N . GLU A 1 298 ? -0.906 12.593 19.084 1.00 84.06 298 GLU A N 1
ATOM 2450 C CA . GLU A 1 298 ? 0.082 12.890 18.042 1.00 84.06 298 GLU A CA 1
ATOM 2451 C C . GLU A 1 298 ? 1.459 12.302 18.371 1.00 84.06 298 GLU A C 1
ATOM 2453 O O . GLU A 1 298 ? 2.051 11.615 17.531 1.00 84.06 298 GLU A O 1
ATOM 2458 N N . ASP A 1 299 ? 1.925 12.473 19.608 1.00 85.81 299 ASP A N 1
ATOM 2459 C CA . ASP A 1 299 ? 3.185 11.902 20.088 1.00 85.81 299 ASP A CA 1
ATOM 2460 C C . ASP A 1 299 ? 3.152 10.370 20.066 1.00 85.81 299 ASP A C 1
ATOM 2462 O O . ASP A 1 299 ? 4.104 9.729 19.610 1.00 85.81 299 ASP A O 1
ATOM 2466 N N . TYR A 1 300 ? 2.032 9.766 20.478 1.00 81.94 300 TYR A N 1
ATOM 2467 C CA . TYR A 1 300 ? 1.826 8.320 20.411 1.00 81.94 300 TYR A CA 1
ATOM 2468 C C . TYR A 1 300 ? 1.901 7.797 18.970 1.00 81.94 300 TYR A C 1
ATOM 2470 O O . TYR A 1 300 ? 2.580 6.800 18.707 1.00 81.94 300 TYR A O 1
ATOM 2478 N N . ILE A 1 301 ? 1.236 8.460 18.018 1.00 78.25 301 ILE A N 1
ATOM 2479 C CA . ILE A 1 301 ? 1.272 8.074 16.602 1.00 78.25 301 ILE A CA 1
ATOM 2480 C C . ILE A 1 301 ? 2.680 8.252 16.030 1.00 78.25 301 ILE A C 1
ATOM 2482 O O . ILE A 1 301 ? 3.158 7.368 15.314 1.00 78.25 301 ILE A O 1
ATOM 2486 N N . LYS A 1 302 ? 3.372 9.342 16.375 1.00 80.00 302 LYS A N 1
ATOM 2487 C CA . LYS A 1 302 ? 4.761 9.586 15.971 1.00 80.00 302 LYS A CA 1
ATOM 2488 C C . LYS A 1 302 ? 5.695 8.498 16.501 1.00 80.00 302 LYS A C 1
ATOM 2490 O O . LYS A 1 302 ? 6.473 7.931 15.736 1.00 80.00 302 LYS A O 1
ATOM 2495 N N . GLU A 1 303 ? 5.591 8.144 17.779 1.00 83.50 303 GLU A N 1
ATOM 2496 C CA . GLU A 1 303 ? 6.399 7.085 18.386 1.00 83.50 303 GLU A CA 1
ATOM 2497 C C . GLU A 1 303 ? 6.081 5.709 17.779 1.00 83.50 303 GLU A C 1
ATOM 2499 O O . GLU A 1 303 ? 6.996 4.936 17.482 1.00 83.50 303 GLU A O 1
ATOM 2504 N N . LYS A 1 304 ? 4.796 5.405 17.545 1.00 78.25 304 LYS A N 1
ATOM 2505 C CA . LYS A 1 304 ? 4.359 4.164 16.889 1.00 78.25 304 LYS A CA 1
ATOM 2506 C C . LYS A 1 304 ? 4.951 4.054 15.482 1.00 78.25 304 LYS A C 1
ATOM 2508 O O . LYS A 1 304 ? 5.545 3.027 15.163 1.00 78.25 304 LYS A O 1
ATOM 2513 N N . ARG A 1 305 ? 4.871 5.123 14.679 1.00 74.06 305 ARG A N 1
ATOM 2514 C CA . ARG A 1 305 ? 5.486 5.199 13.342 1.00 74.06 305 ARG A CA 1
ATOM 2515 C C . ARG A 1 305 ? 6.999 5.023 13.405 1.00 74.06 305 ARG A C 1
ATOM 2517 O O . ARG A 1 305 ? 7.541 4.222 12.655 1.00 74.06 305 ARG A O 1
ATOM 2524 N N . ARG A 1 306 ? 7.676 5.696 14.339 1.00 79.94 306 ARG A N 1
ATOM 2525 C CA . ARG A 1 306 ? 9.126 5.557 14.540 1.00 79.94 306 ARG A CA 1
ATOM 2526 C C . ARG A 1 306 ? 9.523 4.114 14.855 1.00 79.94 306 ARG A C 1
ATOM 2528 O O . ARG A 1 306 ? 10.504 3.619 14.298 1.00 79.94 306 ARG A O 1
ATOM 2535 N N . LYS A 1 307 ? 8.787 3.436 15.743 1.00 79.25 307 LYS A N 1
ATOM 2536 C CA . LYS A 1 307 ? 9.034 2.029 16.101 1.00 79.25 307 LYS A CA 1
ATOM 2537 C C . LYS A 1 307 ? 8.822 1.102 14.908 1.00 79.25 307 LYS A C 1
ATOM 2539 O O . LYS A 1 307 ? 9.684 0.262 14.664 1.00 79.25 307 LYS A O 1
ATOM 2544 N N . GLU A 1 308 ? 7.736 1.283 14.157 1.00 74.12 308 GLU A N 1
ATOM 2545 C CA . GLU A 1 308 ? 7.454 0.446 12.986 1.00 74.12 308 GLU A CA 1
ATOM 2546 C C . GLU A 1 308 ? 8.475 0.682 11.867 1.00 74.12 308 GLU A C 1
ATOM 2548 O O . GLU A 1 308 ? 9.041 -0.278 11.360 1.00 74.12 308 GLU A O 1
ATOM 2553 N N . ASN A 1 309 ? 8.823 1.936 11.562 1.00 78.19 309 ASN A N 1
ATOM 2554 C CA . ASN A 1 309 ? 9.879 2.256 10.595 1.00 78.19 309 ASN A CA 1
ATOM 2555 C C . ASN A 1 309 ? 11.218 1.627 11.008 1.00 78.19 309 ASN A C 1
ATOM 2557 O O . ASN A 1 309 ? 11.879 0.989 10.199 1.00 78.19 309 ASN A O 1
ATOM 2561 N N . THR A 1 310 ? 11.597 1.736 12.286 1.00 83.50 310 THR A N 1
ATOM 2562 C CA . THR A 1 310 ? 12.830 1.118 12.811 1.00 83.50 310 THR A CA 1
ATOM 2563 C C . THR A 1 310 ? 12.813 -0.404 12.653 1.00 83.50 310 THR A C 1
ATOM 2565 O O . THR A 1 310 ? 13.849 -1.014 12.395 1.00 83.50 310 THR A O 1
ATOM 2568 N N . LYS A 1 311 ? 11.645 -1.030 12.816 1.00 82.06 311 LYS A N 1
ATOM 2569 C CA . LYS A 1 311 ? 11.463 -2.467 12.616 1.00 82.06 311 LYS A CA 1
ATOM 2570 C C . LYS A 1 311 ? 11.573 -2.852 11.141 1.00 82.06 311 LYS A C 1
ATOM 2572 O O . LYS A 1 311 ? 12.322 -3.773 10.842 1.00 82.06 311 LYS A O 1
ATOM 2577 N N . ILE A 1 312 ? 10.910 -2.123 10.246 1.00 76.38 312 ILE A N 1
ATOM 2578 C CA . ILE A 1 312 ? 10.979 -2.344 8.795 1.00 76.38 312 ILE A CA 1
ATOM 2579 C C . ILE A 1 312 ? 12.425 -2.212 8.300 1.00 76.38 312 ILE A C 1
ATOM 2581 O O . ILE A 1 312 ? 12.928 -3.111 7.634 1.00 76.38 312 ILE A O 1
ATOM 2585 N N . GLU A 1 313 ? 13.124 -1.142 8.685 1.00 83.50 313 GLU A N 1
ATOM 2586 C CA . GLU A 1 313 ? 14.541 -0.947 8.349 1.00 83.50 313 GLU A CA 1
ATOM 2587 C C . GLU A 1 313 ? 15.407 -2.111 8.844 1.00 83.50 313 GLU A C 1
ATOM 2589 O O . GLU A 1 313 ? 16.255 -2.625 8.117 1.00 83.50 313 GLU A O 1
ATOM 2594 N N . TYR A 1 314 ? 15.193 -2.547 10.090 1.00 86.00 314 TYR A N 1
ATOM 2595 C CA . TYR A 1 314 ? 15.920 -3.675 10.659 1.00 86.00 314 TYR A CA 1
ATOM 2596 C C . TYR A 1 314 ? 15.681 -4.962 9.866 1.00 86.00 314 TYR A C 1
ATOM 2598 O O . TYR A 1 314 ? 16.633 -5.675 9.557 1.00 86.00 314 TYR A O 1
ATOM 2606 N N . GLU A 1 315 ? 14.429 -5.252 9.521 1.00 80.44 315 GLU A N 1
ATOM 2607 C CA . GLU A 1 315 ? 14.053 -6.428 8.736 1.00 80.44 315 GLU A CA 1
ATOM 2608 C C . GLU A 1 315 ? 14.684 -6.393 7.335 1.00 80.44 315 GLU A C 1
ATOM 2610 O O . GLU A 1 315 ? 15.226 -7.405 6.890 1.00 80.44 315 GLU A O 1
ATOM 2615 N N . GLN A 1 316 ? 14.718 -5.226 6.683 1.00 78.19 316 GLN A N 1
ATOM 2616 C CA . GLN A 1 316 ? 15.403 -5.032 5.400 1.00 78.19 316 GLN A CA 1
ATOM 2617 C C . GLN A 1 316 ? 16.915 -5.270 5.509 1.00 78.19 316 GLN A C 1
ATOM 2619 O O . GLN A 1 316 ? 17.493 -5.971 4.679 1.00 78.19 316 GLN A O 1
ATOM 2624 N N . ILE A 1 317 ? 17.560 -4.739 6.553 1.00 83.12 317 ILE A N 1
ATOM 2625 C CA . ILE A 1 317 ? 18.994 -4.937 6.804 1.00 83.12 317 ILE A CA 1
ATOM 2626 C C . ILE A 1 317 ? 19.307 -6.415 7.057 1.00 83.12 317 ILE A C 1
ATOM 2628 O O . ILE A 1 317 ? 20.272 -6.937 6.503 1.00 83.12 317 ILE A O 1
ATOM 2632 N N . VAL A 1 318 ? 18.499 -7.101 7.870 1.00 83.06 318 VAL A N 1
ATOM 2633 C CA . VAL A 1 318 ? 18.668 -8.537 8.143 1.00 83.06 318 VAL A CA 1
ATOM 2634 C C . VAL A 1 318 ? 18.509 -9.360 6.867 1.00 83.06 318 VAL A C 1
ATOM 2636 O O . VAL A 1 318 ? 19.281 -10.291 6.651 1.00 83.06 318 VAL A O 1
ATOM 2639 N N . ALA A 1 319 ? 17.543 -9.013 6.014 1.00 76.44 319 ALA A N 1
ATOM 2640 C CA . ALA A 1 319 ? 17.302 -9.716 4.760 1.00 76.44 319 ALA A CA 1
ATOM 2641 C C . ALA A 1 319 ? 18.431 -9.507 3.736 1.00 76.44 319 ALA A C 1
ATOM 2643 O O . ALA A 1 319 ? 18.848 -10.458 3.079 1.00 76.44 319 ALA A O 1
ATOM 2644 N N . ALA A 1 320 ? 18.937 -8.279 3.600 1.00 78.62 320 ALA A N 1
ATOM 2645 C CA . ALA A 1 320 ? 19.911 -7.925 2.569 1.00 78.62 320 ALA A CA 1
ATOM 2646 C C . ALA A 1 320 ? 21.376 -8.139 2.986 1.00 78.62 320 ALA A C 1
ATOM 2648 O O . ALA A 1 320 ? 22.238 -8.354 2.131 1.00 78.62 320 ALA A O 1
ATOM 2649 N N . MET A 1 321 ? 21.681 -8.026 4.283 1.00 84.94 321 MET A N 1
ATOM 2650 C CA . MET A 1 321 ? 23.048 -7.993 4.814 1.00 84.94 321 MET A CA 1
ATOM 2651 C C . MET A 1 321 ? 23.170 -8.763 6.148 1.00 84.94 321 MET A C 1
ATOM 2653 O O . MET A 1 321 ? 23.587 -8.192 7.162 1.00 84.94 321 MET A O 1
ATOM 2657 N N . PRO A 1 322 ? 22.828 -10.066 6.180 1.00 86.94 322 PRO A N 1
ATOM 2658 C CA . PRO A 1 322 ? 22.729 -10.840 7.421 1.00 86.94 322 PRO A CA 1
ATOM 2659 C C . PRO A 1 322 ? 24.044 -10.924 8.212 1.00 86.94 322 PRO A C 1
ATOM 2661 O O . PRO A 1 322 ? 24.007 -10.954 9.440 1.00 86.94 322 PRO A O 1
ATOM 2664 N N . ASP A 1 323 ? 25.198 -10.907 7.537 1.00 90.19 323 ASP A N 1
ATOM 2665 C CA . ASP A 1 323 ? 26.517 -11.058 8.174 1.00 90.19 323 ASP A CA 1
ATOM 2666 C C . ASP A 1 323 ? 26.923 -9.858 9.044 1.00 90.19 323 ASP A C 1
ATOM 2668 O O . ASP A 1 323 ? 27.676 -10.003 10.009 1.00 90.19 323 ASP A O 1
ATOM 2672 N N . ILE A 1 324 ? 26.422 -8.666 8.712 1.00 88.44 324 ILE A N 1
ATOM 2673 C CA . ILE A 1 324 ? 26.738 -7.405 9.405 1.00 88.44 324 ILE A CA 1
ATOM 2674 C C . ILE A 1 324 ? 25.538 -6.838 10.174 1.00 88.44 324 ILE A C 1
ATOM 2676 O O . ILE A 1 324 ? 25.674 -5.843 10.892 1.00 88.44 324 ILE A O 1
ATOM 2680 N N . ALA A 1 325 ? 24.360 -7.450 10.029 1.00 88.50 325 ALA A N 1
ATOM 2681 C CA . ALA A 1 325 ? 23.139 -7.005 10.674 1.00 88.50 325 ALA A CA 1
ATOM 2682 C C . ALA A 1 325 ? 23.249 -7.091 12.211 1.00 88.50 325 ALA A C 1
ATOM 2684 O O . ALA A 1 325 ? 23.817 -8.041 12.764 1.00 88.50 325 ALA A O 1
ATOM 2685 N N . PRO A 1 326 ? 22.664 -6.136 12.957 1.00 92.50 326 PRO A N 1
ATOM 2686 C CA . PRO A 1 326 ? 22.593 -6.242 14.406 1.00 92.50 326 PRO A CA 1
ATOM 2687 C C . PRO A 1 326 ? 21.855 -7.514 14.848 1.00 92.50 326 PRO A C 1
ATOM 2689 O O . PRO A 1 326 ? 20.818 -7.883 14.300 1.00 92.50 326 PRO A O 1
ATOM 2692 N N . LYS A 1 327 ? 22.325 -8.144 15.930 1.00 90.62 327 LYS A N 1
ATOM 2693 C CA . LYS A 1 327 ? 21.755 -9.401 16.465 1.00 90.62 327 LYS A CA 1
ATOM 2694 C C . LYS A 1 327 ? 20.278 -9.323 16.880 1.00 90.62 327 LYS A C 1
ATOM 2696 O O . LYS A 1 327 ? 19.675 -10.347 17.172 1.00 90.62 327 LYS A O 1
ATOM 2701 N N . SER A 1 328 ? 19.727 -8.118 17.029 1.00 94.06 328 SER A N 1
ATOM 2702 C CA . SER A 1 328 ? 18.331 -7.902 17.419 1.00 94.06 328 SER A CA 1
ATOM 2703 C C . SER A 1 328 ? 17.847 -6.512 17.015 1.00 94.06 328 SER A C 1
ATOM 2705 O O . SER A 1 328 ? 18.646 -5.569 16.974 1.00 94.06 328 SER A O 1
ATOM 2707 N N . LEU A 1 329 ? 16.527 -6.369 16.854 1.00 90.31 329 LEU A N 1
ATOM 2708 C CA . LEU A 1 329 ? 15.846 -5.085 16.659 1.00 90.31 329 LEU A CA 1
ATOM 2709 C C . LEU A 1 329 ? 16.209 -4.073 17.754 1.00 90.31 329 LEU A C 1
ATOM 2711 O O . LEU A 1 329 ? 16.539 -2.926 17.469 1.00 90.31 329 LEU A O 1
ATOM 2715 N N . SER A 1 330 ? 16.224 -4.504 19.017 1.00 91.31 330 SER A N 1
ATOM 2716 C CA . SER A 1 330 ? 16.610 -3.647 20.144 1.00 91.31 330 SER A CA 1
ATOM 2717 C C . SER A 1 330 ? 18.067 -3.185 20.052 1.00 91.31 330 SER A C 1
ATOM 2719 O O . SER A 1 330 ? 18.397 -2.075 20.464 1.00 91.31 330 SER A O 1
ATOM 2721 N N . GLY A 1 331 ? 18.954 -4.025 19.510 1.00 94.69 331 GLY A N 1
ATOM 2722 C CA . GLY A 1 331 ? 20.337 -3.658 19.213 1.00 94.69 331 GLY A CA 1
ATOM 2723 C C . GLY A 1 331 ? 20.419 -2.576 18.139 1.00 94.69 331 GLY A C 1
ATOM 2724 O O . GLY A 1 331 ? 21.065 -1.554 18.366 1.00 94.69 331 GLY A O 1
ATOM 2725 N N . TYR A 1 332 ? 19.707 -2.770 17.027 1.00 94.38 332 TYR A N 1
ATOM 2726 C CA . TYR A 1 332 ? 19.614 -1.792 15.942 1.00 94.38 332 TYR A CA 1
ATOM 2727 C C . TYR A 1 332 ? 19.053 -0.447 16.424 1.00 94.38 332 TYR A C 1
ATOM 2729 O O . TYR A 1 332 ? 19.693 0.586 16.243 1.00 94.38 332 TYR A O 1
ATOM 2737 N N . ALA A 1 333 ? 17.927 -0.460 17.141 1.00 92.81 333 ALA A N 1
ATOM 2738 C CA . ALA A 1 333 ? 17.297 0.746 17.671 1.00 92.81 333 ALA A CA 1
ATOM 2739 C C . ALA A 1 333 ? 18.235 1.544 18.596 1.00 92.81 333 ALA A C 1
ATOM 2741 O O . ALA A 1 333 ? 18.309 2.767 18.498 1.00 92.81 333 ALA A O 1
ATOM 2742 N N . ARG A 1 334 ? 19.004 0.869 19.469 1.00 94.06 334 ARG A N 1
ATOM 2743 C CA . ARG A 1 334 ? 20.017 1.536 20.311 1.00 94.06 334 ARG A CA 1
ATOM 2744 C C . ARG A 1 334 ? 21.127 2.169 19.480 1.00 94.06 334 ARG A C 1
ATOM 2746 O O . ARG A 1 334 ? 21.522 3.295 19.763 1.00 94.06 334 ARG A O 1
ATOM 2753 N N . MET A 1 335 ? 21.623 1.454 18.473 1.00 94.00 335 MET A N 1
ATOM 2754 C CA . MET A 1 335 ? 22.677 1.943 17.585 1.00 94.00 335 MET A CA 1
ATOM 2755 C C . MET A 1 335 ? 22.230 3.170 16.781 1.00 94.00 335 MET A C 1
ATOM 2757 O O . MET A 1 335 ? 23.008 4.121 16.686 1.00 94.00 335 MET A O 1
ATOM 2761 N N . LYS A 1 336 ? 20.988 3.151 16.274 1.00 91.50 336 LYS A N 1
ATOM 2762 C CA . LYS A 1 336 ? 20.324 4.265 15.580 1.00 91.50 336 LYS A CA 1
ATOM 2763 C C . LYS A 1 336 ? 20.175 5.475 16.498 1.00 91.50 336 LYS A C 1
ATOM 2765 O O . LYS A 1 336 ? 20.674 6.548 16.185 1.00 91.50 336 LYS A O 1
ATOM 2770 N N . ASN A 1 337 ? 19.586 5.284 17.680 1.00 90.50 337 ASN A N 1
ATOM 2771 C CA . ASN A 1 337 ? 19.350 6.369 18.639 1.00 90.50 337 ASN A CA 1
ATOM 2772 C C . ASN A 1 337 ? 20.644 7.016 19.155 1.00 90.50 337 ASN A C 1
ATOM 2774 O O . ASN A 1 337 ? 20.668 8.214 19.407 1.00 90.50 337 ASN A O 1
ATOM 2778 N N . ALA A 1 338 ? 21.709 6.232 19.332 1.00 92.56 338 ALA A N 1
ATOM 2779 C CA . ALA A 1 338 ? 23.008 6.734 19.776 1.00 92.56 338 ALA A CA 1
ATOM 2780 C C . ALA A 1 338 ? 23.906 7.211 18.619 1.00 92.56 338 ALA A C 1
ATOM 2782 O O . ALA A 1 338 ? 25.044 7.603 18.868 1.00 92.56 338 ALA A O 1
ATOM 2783 N N . ASN A 1 339 ? 23.432 7.127 17.369 1.00 90.94 339 ASN A N 1
ATOM 2784 C CA . ASN A 1 339 ? 24.181 7.442 16.150 1.00 90.94 339 ASN A CA 1
ATOM 2785 C C . ASN A 1 339 ? 25.627 6.897 16.158 1.00 90.94 339 ASN A C 1
ATOM 2787 O O . ASN A 1 339 ? 26.607 7.597 15.888 1.00 90.94 339 ASN A O 1
ATOM 2791 N N . THR A 1 340 ? 25.774 5.630 16.553 1.00 94.19 340 THR A N 1
ATOM 2792 C CA . THR A 1 340 ? 27.097 5.017 16.753 1.00 94.19 340 THR A CA 1
ATOM 2793 C C . THR A 1 340 ? 27.913 4.977 15.453 1.00 94.19 340 THR A C 1
ATOM 2795 O O . THR A 1 340 ? 27.367 5.010 14.353 1.00 94.19 340 THR A O 1
ATOM 2798 N N . GLU A 1 341 ? 29.241 4.862 15.539 1.00 92.94 341 GLU A N 1
ATOM 2799 C CA . GLU A 1 341 ? 30.083 4.681 14.342 1.00 92.94 341 GLU A CA 1
ATOM 2800 C C . GLU A 1 341 ? 29.680 3.441 13.526 1.00 92.94 341 GLU A C 1
ATOM 2802 O O . GLU A 1 341 ? 29.577 3.506 12.304 1.00 92.94 341 GLU A O 1
ATOM 2807 N N . ASN A 1 342 ? 29.356 2.338 14.205 1.00 90.94 342 ASN A N 1
ATOM 2808 C CA . ASN A 1 342 ? 28.874 1.122 13.551 1.00 90.94 342 ASN A CA 1
ATOM 2809 C C . ASN A 1 342 ? 27.516 1.322 12.865 1.00 90.94 342 ASN A C 1
ATOM 2811 O O . ASN A 1 342 ? 27.291 0.741 11.811 1.00 90.94 342 ASN A O 1
ATOM 2815 N N . TYR A 1 343 ? 26.626 2.150 13.427 1.00 93.19 343 TYR A N 1
ATOM 2816 C CA . TYR A 1 343 ? 25.374 2.521 12.760 1.00 93.19 343 TYR A CA 1
ATOM 2817 C C . TYR A 1 343 ? 25.643 3.292 11.467 1.00 93.19 343 TYR A C 1
ATOM 2819 O O . TYR A 1 343 ? 25.099 2.934 10.432 1.00 93.19 343 TYR A O 1
ATOM 2827 N N . ARG A 1 344 ? 26.535 4.288 11.495 1.00 92.12 344 ARG A N 1
ATOM 2828 C CA . ARG A 1 344 ? 26.888 5.080 10.305 1.00 92.12 344 ARG A CA 1
ATOM 2829 C C . ARG A 1 344 ? 27.463 4.209 9.182 1.00 92.12 344 ARG A C 1
ATOM 2831 O O . ARG A 1 344 ? 26.984 4.286 8.057 1.00 92.12 344 ARG A O 1
ATOM 2838 N N . LYS A 1 345 ? 28.383 3.293 9.511 1.00 92.44 345 LYS A N 1
ATOM 2839 C CA . LYS A 1 345 ? 28.923 2.303 8.557 1.00 92.44 345 LYS A CA 1
ATOM 2840 C C . LYS A 1 345 ? 27.850 1.363 8.005 1.00 92.44 345 LYS A C 1
ATOM 2842 O O . LYS A 1 345 ? 27.913 0.977 6.842 1.00 92.44 345 LYS A O 1
ATOM 2847 N N . LEU A 1 346 ? 26.892 0.957 8.840 1.00 90.88 346 LEU A N 1
ATOM 2848 C CA . LEU A 1 346 ? 25.772 0.113 8.424 1.00 90.88 346 LEU A CA 1
ATOM 2849 C C . LEU A 1 346 ? 24.841 0.866 7.466 1.00 90.88 346 LEU A C 1
ATOM 2851 O O . LEU A 1 346 ? 24.399 0.283 6.485 1.00 90.88 346 LEU A O 1
ATOM 2855 N N . VAL A 1 347 ? 24.579 2.153 7.721 1.00 89.19 347 VAL A N 1
ATOM 2856 C CA . VAL A 1 347 ? 23.757 3.013 6.857 1.00 89.19 347 VAL A CA 1
ATOM 2857 C C . VAL A 1 347 ? 24.411 3.230 5.495 1.00 89.19 347 VAL A C 1
ATOM 2859 O O . VAL A 1 347 ? 23.725 3.149 4.482 1.00 89.19 347 VAL A O 1
ATOM 2862 N N . GLU A 1 348 ? 25.722 3.468 5.444 1.00 90.25 348 GLU A N 1
ATOM 2863 C CA . GLU A 1 348 ? 26.456 3.593 4.175 1.00 90.25 348 GLU A CA 1
ATOM 2864 C C . GLU A 1 348 ? 26.344 2.313 3.334 1.00 90.25 348 GLU A C 1
ATOM 2866 O O . GLU A 1 348 ? 25.932 2.371 2.177 1.00 90.25 348 GLU A O 1
ATOM 2871 N N . GLN A 1 349 ? 26.585 1.148 3.942 1.00 89.06 349 GLN A N 1
ATOM 2872 C CA . GLN A 1 349 ? 26.443 -0.150 3.267 1.00 89.06 349 GLN A CA 1
ATOM 2873 C C . GLN A 1 349 ? 24.993 -0.446 2.854 1.00 89.06 349 GLN A C 1
ATOM 2875 O O . GLN A 1 349 ? 24.744 -1.000 1.785 1.00 89.06 349 GLN A O 1
ATOM 2880 N N . ALA A 1 350 ? 24.019 -0.045 3.674 1.00 85.88 350 ALA A N 1
ATOM 2881 C CA . ALA A 1 350 ? 22.604 -0.167 3.346 1.00 85.88 350 ALA A CA 1
ATOM 2882 C C . ALA A 1 350 ? 22.237 0.684 2.116 1.00 85.88 350 ALA A C 1
ATOM 2884 O O . ALA A 1 350 ? 21.540 0.196 1.226 1.00 85.88 350 ALA A O 1
ATOM 2885 N N . LYS A 1 351 ? 22.761 1.916 2.020 1.00 85.62 351 LYS A N 1
ATOM 2886 C CA . LYS A 1 351 ? 22.566 2.808 0.864 1.00 85.62 351 LYS A CA 1
ATOM 2887 C C . LYS A 1 351 ? 23.170 2.229 -0.417 1.00 85.62 351 LYS A C 1
ATOM 2889 O O . LYS A 1 351 ? 22.514 2.269 -1.454 1.00 85.62 351 LYS A O 1
ATOM 2894 N N . GLU A 1 352 ? 24.359 1.627 -0.352 1.00 86.62 352 GLU A N 1
ATOM 2895 C CA . GLU A 1 352 ? 24.968 0.917 -1.495 1.00 86.62 352 GLU A CA 1
ATOM 2896 C C . GLU A 1 352 ? 24.104 -0.252 -2.001 1.00 86.62 352 GLU A C 1
ATOM 2898 O O . GLU A 1 352 ? 24.150 -0.603 -3.179 1.00 86.62 352 GLU A O 1
ATOM 2903 N N . LYS A 1 353 ? 23.286 -0.840 -1.121 1.00 76.81 353 LYS A N 1
ATOM 2904 C CA . LYS A 1 353 ? 22.327 -1.910 -1.432 1.00 76.81 353 LYS A CA 1
ATOM 2905 C C . LYS A 1 353 ? 20.927 -1.402 -1.802 1.00 76.81 353 LYS A C 1
ATOM 2907 O O . LYS A 1 353 ? 20.035 -2.222 -1.994 1.00 76.81 353 LYS A O 1
ATOM 2912 N N . GLY A 1 354 ? 20.721 -0.086 -1.902 1.00 75.12 354 GLY A N 1
ATOM 2913 C CA . GLY A 1 354 ? 19.425 0.514 -2.237 1.00 75.12 354 GLY A CA 1
ATOM 2914 C C . GLY A 1 354 ? 18.405 0.522 -1.091 1.00 75.12 354 GLY A C 1
ATOM 2915 O O . GLY A 1 354 ? 17.223 0.755 -1.327 1.00 75.12 354 GLY A O 1
ATOM 2916 N N . ILE A 1 355 ? 18.831 0.280 0.153 1.00 75.06 355 ILE A N 1
ATOM 2917 C CA . ILE A 1 355 ? 17.953 0.313 1.329 1.00 75.06 355 ILE A CA 1
ATOM 2918 C C . ILE A 1 355 ? 17.847 1.759 1.822 1.00 75.06 355 ILE A C 1
ATOM 2920 O O . ILE A 1 355 ? 18.842 2.373 2.216 1.00 75.06 355 ILE A O 1
ATOM 2924 N N . SER A 1 356 ? 16.629 2.303 1.828 1.00 73.00 356 SER A N 1
ATOM 2925 C CA . SER A 1 356 ? 16.355 3.644 2.349 1.00 73.00 356 SER A CA 1
ATOM 2926 C C . SER A 1 356 ? 16.147 3.594 3.863 1.00 73.00 356 SER A C 1
ATOM 2928 O O . SER A 1 356 ? 15.178 3.013 4.345 1.00 73.00 356 SER A O 1
ATOM 2930 N N . ILE A 1 357 ? 17.063 4.204 4.616 1.00 75.00 357 ILE A N 1
ATOM 2931 C CA . ILE A 1 357 ? 16.967 4.351 6.073 1.00 75.00 357 ILE A CA 1
ATOM 2932 C C . ILE A 1 357 ? 16.564 5.793 6.358 1.00 75.00 357 ILE A C 1
ATOM 2934 O O . ILE A 1 357 ? 17.224 6.719 5.884 1.00 75.00 357 ILE A O 1
ATOM 2938 N N . SER A 1 358 ? 15.492 5.998 7.127 1.00 61.75 358 SER A N 1
ATOM 2939 C CA . SER A 1 358 ? 15.016 7.348 7.423 1.00 61.75 358 SER A CA 1
ATOM 2940 C C . SER A 1 358 ? 16.032 8.064 8.320 1.00 61.75 358 SER A C 1
ATOM 2942 O O . SER A 1 358 ? 16.230 7.672 9.478 1.00 61.75 358 SER A O 1
ATOM 2944 N N . GLU A 1 359 ? 16.656 9.124 7.810 1.00 54.69 359 GLU A N 1
ATOM 2945 C CA . GLU A 1 359 ? 17.416 10.085 8.610 1.00 54.69 359 GLU A CA 1
ATOM 2946 C C . GLU A 1 359 ? 16.420 11.005 9.331 1.00 54.69 359 GLU A C 1
ATOM 2948 O O . GLU A 1 359 ? 16.136 12.108 8.880 1.00 54.69 359 GLU A O 1
ATOM 2953 N N . GLU A 1 360 ? 15.812 10.534 10.420 1.00 53.19 360 GLU A N 1
ATOM 2954 C CA . GLU A 1 360 ? 14.991 11.405 11.269 1.00 53.19 360 GLU A CA 1
ATOM 2955 C C . GLU A 1 360 ? 15.838 11.971 12.414 1.00 53.19 360 GLU A C 1
ATOM 2957 O O . GLU A 1 360 ? 16.345 11.228 13.261 1.00 53.19 360 GLU A O 1
ATOM 2962 N N . SER A 1 361 ? 15.984 13.299 12.381 1.00 37.06 361 SER A N 1
ATOM 2963 C CA . SER A 1 361 ? 16.434 14.195 13.453 1.00 37.06 361 SER A CA 1
ATOM 2964 C C . SER A 1 361 ? 15.469 14.239 14.631 1.00 37.06 361 SER A C 1
ATOM 2966 O O . SER A 1 361 ? 14.247 14.351 14.360 1.00 37.06 361 SER A O 1
#

Sequence (361 aa):
MGFFRKLFGKSNSCETSFEDVPFEEQIKNKERFIQVQNIVFRLNETRAVVTSEKLCSAVQLIIEDRSRIITDCVRLINSTKNPEVFFQRFEMLEQITAEIGKLEPYGVFQKPYPSEQFQHIMEHYIETVNFLIARVFDDALEKAAVLKTDDAKKRKILTAYTELLSYNLPPECVSYAKQVYESTEIHTYTSASEEAFEKQMHWAEQMNTDLVEVTTSYRICGECAKYQGRIYSISGKDKRFPKFPDYLRESKGAHCGLIVYPFHEEYDIARYVEGDIIATSNRPFVDDRTEEQIQFYEDYIKEKRRKENTKIEYEQIVAAMPDIAPKSLSGYARMKNANTENYRKLVEQAKEKGISISEES

Foldseek 3Di:
DPDCCVVPPDDDDDDFDDPNAPLLRLCVPFVLVVQLCCLQVVHDDPGDPDDSVVSVVSLVVLCVVLVVLLVVLVVCLQDDLDVVSNVVSLVSLVVSLVSNVSCVVSRSDHPPHSVVVNVVCVVCVLVSLLSSLVSNQVVLQVVLVPDDDVVSSLVSNVVSLLSSLLDLHDPVSNVSSVVSSVVSPPQDDDVVLLVQLVVQVVVLVVVVHQKKAKADDLQDDFQVQLQHLAIARCCCPPVLAHHDDVVCVVCSCRHRNIGIHRDDPVPDDRPRHPDDRSDSRPPGSGRPDDPSSVVSNVVVVVVVVVLVLLVSLLVLLCVQPVPLRPPDSVRSVVCLVVVPPSNVVSVVVCVVSSHDRDPDD

Radius of gyration: 31.8 Å; chains: 1; bounding box: 71×40×92 Å